Protein AF-A0A7J8LRV7-F1 (afdb_monomer_lite)

Secondary structure (DSSP, 8-state):
-HHHHIIIIIIHHHHHHHHHHHH---SEEEEEEEGGGG----TT-SS-B-TTS-----SHHHHHHHHHHHHHHHHHHHH---EEEEEE-EEE-TT--TTSHHHHHHHHHHTT--EEEETTS--EEEEEEHHHHHHHHHHHHH---TT-EEEE--S-EEEHHHHHHHHHHHTT--HHHHEEEETT--SS-GGGGSPPPPB--PPPTT----SS-------------PPP-------------EEEE-TTSTTHHHHHHHHHHTT--EEEPPS-TT-HHHHHHHHHHH--SEEEE------------

Structure (mmCIF, N/CA/C/O backbone):
data_AF-A0A7J8LRV7-F1
#
_entry.id   AF-A0A7J8LRV7-F1
#
loop_
_atom_site.group_PDB
_atom_site.id
_atom_site.type_symbol
_atom_site.label_atom_id
_atom_site.label_alt_id
_atom_site.label_comp_id
_atom_site.label_asym_id
_atom_site.label_entity_id
_atom_site.label_seq_id
_atom_site.pdbx_PDB_ins_code
_atom_site.Cartn_x
_atom_site.Cartn_y
_atom_site.Cartn_z
_atom_site.occupancy
_atom_site.B_iso_or_equiv
_atom_site.auth_seq_id
_atom_site.auth_comp_id
_atom_site.auth_asym_id
_atom_site.auth_atom_id
_atom_site.pdbx_PDB_model_num
ATOM 1 N N . ASN A 1 1 ? 8.903 15.988 -1.630 1.00 54.97 1 ASN A N 1
ATOM 2 C CA . ASN A 1 1 ? 8.026 16.661 -0.643 1.00 54.97 1 ASN A CA 1
ATOM 3 C C . ASN A 1 1 ? 7.712 15.680 0.493 1.00 54.97 1 ASN A C 1
ATOM 5 O O . ASN A 1 1 ? 6.701 14.992 0.436 1.00 54.97 1 ASN A O 1
ATOM 9 N N . ASN A 1 2 ? 8.621 15.547 1.470 1.00 64.81 2 ASN A N 1
ATOM 10 C CA . ASN A 1 2 ? 8.587 14.487 2.499 1.00 64.81 2 ASN A CA 1
ATOM 11 C C . ASN A 1 2 ? 7.569 14.760 3.621 1.00 64.81 2 ASN A C 1
ATOM 13 O O . ASN A 1 2 ? 6.959 13.830 4.139 1.00 64.81 2 ASN A O 1
ATOM 17 N N . PHE A 1 3 ? 7.316 16.033 3.938 1.00 75.88 3 PHE A N 1
ATOM 18 C CA . PHE A 1 3 ? 6.358 16.440 4.973 1.00 75.88 3 PHE A CA 1
ATOM 19 C C . PHE A 1 3 ? 4.930 15.963 4.688 1.00 75.88 3 PHE A C 1
ATOM 21 O O . PHE A 1 3 ? 4.243 15.468 5.581 1.00 75.88 3 PHE A O 1
ATOM 28 N N . GLU A 1 4 ? 4.496 16.054 3.429 1.00 77.56 4 GLU A N 1
ATOM 29 C CA . GLU A 1 4 ? 3.175 15.578 3.019 1.00 77.56 4 GLU A CA 1
ATOM 30 C C . GLU A 1 4 ? 3.038 14.054 3.155 1.00 77.56 4 GLU A C 1
ATOM 32 O O . GLU A 1 4 ? 1.956 13.576 3.497 1.00 77.56 4 GLU A O 1
ATOM 37 N N . PHE A 1 5 ? 4.105 13.276 2.939 1.00 75.00 5 PHE A N 1
ATOM 38 C CA . PHE A 1 5 ? 4.062 11.825 3.156 1.00 75.00 5 PHE A CA 1
ATOM 39 C C . PHE A 1 5 ? 3.859 11.493 4.632 1.00 75.00 5 PHE A C 1
ATOM 41 O O . PHE A 1 5 ? 2.937 10.750 4.963 1.00 75.00 5 PHE A O 1
ATOM 48 N N . THR A 1 6 ? 4.648 12.098 5.521 1.00 84.81 6 THR A N 1
ATOM 49 C CA . THR A 1 6 ? 4.529 11.910 6.974 1.00 84.81 6 THR A CA 1
ATOM 50 C C . THR A 1 6 ? 3.139 12.281 7.474 1.00 84.81 6 THR A C 1
ATOM 52 O O . THR A 1 6 ? 2.494 11.493 8.166 1.00 84.81 6 THR A O 1
ATOM 55 N N . LYS A 1 7 ? 2.629 13.451 7.075 1.00 86.81 7 LYS A N 1
ATOM 56 C CA . LYS A 1 7 ? 1.303 13.917 7.490 1.00 86.81 7 LYS A CA 1
ATOM 57 C C . LYS A 1 7 ? 0.187 12.986 7.005 1.00 86.81 7 LYS A C 1
ATOM 59 O O . LYS A 1 7 ? -0.704 12.641 7.774 1.00 86.81 7 LYS A O 1
ATOM 64 N N . ASN A 1 8 ? 0.224 12.551 5.747 1.00 84.50 8 ASN A N 1
ATOM 65 C CA . ASN A 1 8 ? -0.860 11.738 5.192 1.00 84.50 8 ASN A CA 1
ATOM 66 C C . ASN A 1 8 ? -0.795 10.277 5.658 1.00 84.50 8 ASN A C 1
ATOM 68 O O . ASN A 1 8 ? -1.812 9.726 6.071 1.00 84.50 8 ASN A O 1
ATOM 72 N N . ASN A 1 9 ? 0.386 9.656 5.615 1.00 89.62 9 ASN A N 1
ATOM 73 C CA . ASN A 1 9 ? 0.532 8.234 5.918 1.00 89.62 9 ASN A CA 1
ATOM 74 C C . ASN A 1 9 ? 0.539 7.972 7.427 1.00 89.62 9 ASN A C 1
ATOM 76 O O . ASN A 1 9 ? -0.192 7.096 7.872 1.00 89.62 9 ASN A O 1
ATOM 80 N N . ILE A 1 10 ? 1.308 8.727 8.220 1.00 93.25 10 ILE A N 1
ATOM 81 C CA . ILE A 1 10 ? 1.400 8.494 9.671 1.00 93.25 10 ILE A CA 1
ATOM 82 C C . ILE A 1 10 ? 0.221 9.158 10.377 1.00 93.25 10 ILE A C 1
ATOM 84 O O . ILE A 1 10 ? -0.626 8.470 10.945 1.00 93.25 10 ILE A O 1
ATOM 88 N N . TYR A 1 11 ? 0.130 10.492 10.313 1.00 93.06 11 TYR A N 1
ATOM 89 C CA . TYR A 1 11 ? -0.902 11.218 11.057 1.00 93.06 11 TYR A CA 1
ATOM 90 C C . TYR A 1 11 ? -2.312 10.880 10.551 1.00 93.06 11 TYR A C 1
ATOM 92 O O . TYR A 1 11 ? -3.198 10.610 11.356 1.00 93.06 11 TYR A O 1
ATOM 100 N N . GLY A 1 12 ? -2.516 10.775 9.235 1.00 93.25 12 GLY A N 1
ATOM 101 C CA . GLY A 1 12 ? -3.800 10.339 8.680 1.00 93.25 12 GLY A CA 1
ATOM 102 C C . GLY A 1 12 ? -4.221 8.932 9.127 1.00 93.25 12 GLY A C 1
ATOM 103 O O . GLY A 1 12 ? -5.382 8.729 9.485 1.00 93.25 12 GLY A O 1
ATOM 104 N N . THR A 1 13 ? -3.286 7.975 9.184 1.00 95.25 13 THR A N 1
ATOM 105 C CA . THR A 1 13 ? -3.567 6.627 9.714 1.00 95.25 13 THR A CA 1
ATOM 106 C C . THR A 1 13 ? -3.903 6.674 11.200 1.00 95.25 13 THR A C 1
ATOM 108 O O . THR A 1 13 ? -4.878 6.052 11.611 1.00 95.25 13 THR A O 1
ATOM 111 N N . TYR A 1 14 ? -3.158 7.450 11.993 1.00 96.25 14 TYR A N 1
ATOM 112 C CA . TYR A 1 14 ? -3.442 7.655 13.415 1.00 96.25 14 TYR A CA 1
ATOM 113 C C . TYR A 1 14 ? -4.869 8.170 13.651 1.00 96.25 14 TYR A C 1
ATOM 115 O O . TYR A 1 14 ? -5.619 7.578 14.427 1.00 96.25 14 TYR A O 1
ATOM 123 N N . VAL A 1 15 ? -5.279 9.234 12.952 1.00 96.19 15 VAL A N 1
ATOM 124 C CA . VAL A 1 15 ? -6.616 9.826 13.138 1.00 96.19 15 VAL A CA 1
ATOM 125 C C . VAL A 1 15 ? -7.715 8.838 12.734 1.00 96.19 15 VAL A C 1
ATOM 127 O O . VAL A 1 15 ? -8.746 8.752 13.406 1.00 96.19 15 VAL A O 1
ATOM 130 N N . LEU A 1 16 ? -7.497 8.056 11.674 1.00 96.06 16 LEU A N 1
ATOM 131 C CA . LEU A 1 16 ? -8.450 7.041 11.237 1.00 96.06 16 LEU A CA 1
ATOM 132 C C . LEU A 1 16 ? -8.556 5.870 12.231 1.00 96.06 16 LEU A C 1
ATOM 134 O O . LEU A 1 16 ? -9.671 5.444 12.537 1.00 96.06 16 LEU A O 1
ATOM 138 N N . LEU A 1 17 ? -7.433 5.383 12.768 1.00 97.12 17 LEU A N 1
ATOM 139 C CA . LEU A 1 17 ? -7.408 4.367 13.828 1.00 97.12 17 LEU A CA 1
ATOM 140 C C . LEU A 1 17 ? -8.159 4.851 15.071 1.00 97.12 17 LEU A C 1
ATOM 142 O O . LEU A 1 17 ? -8.986 4.126 15.622 1.00 97.12 17 LEU A O 1
ATOM 146 N N . GLU A 1 18 ? -7.931 6.101 15.473 1.00 96.81 18 GLU A N 1
ATOM 147 C CA . GLU A 1 18 ? -8.617 6.713 16.606 1.00 96.81 18 GLU A CA 1
ATOM 148 C C . GLU A 1 18 ? -10.131 6.812 16.377 1.00 96.81 18 GLU A C 1
ATOM 150 O O . GLU A 1 18 ? -10.911 6.517 17.281 1.00 96.81 18 GLU A O 1
ATOM 155 N N . ALA A 1 19 ? -10.568 7.170 15.166 1.00 96.06 19 ALA A N 1
ATOM 156 C CA . ALA A 1 19 ? -11.987 7.189 14.812 1.00 96.06 19 ALA A CA 1
ATOM 157 C C . ALA A 1 19 ? -12.611 5.781 14.852 1.00 96.06 19 ALA A C 1
ATOM 159 O O . ALA A 1 19 ? -13.714 5.610 15.378 1.00 96.06 19 ALA A O 1
ATOM 160 N N . CYS A 1 20 ? -11.902 4.760 14.361 1.00 96.12 20 CYS A N 1
ATOM 161 C CA . CYS A 1 20 ? -12.352 3.366 14.440 1.00 96.12 20 CYS A CA 1
ATOM 162 C C . CYS A 1 20 ? -12.467 2.895 15.898 1.00 96.12 20 CYS A C 1
ATOM 164 O O . CYS A 1 20 ? -13.473 2.294 16.268 1.00 96.12 20 CYS A O 1
ATOM 166 N N . LYS A 1 21 ? -11.477 3.228 16.737 1.00 96.00 21 LYS A N 1
ATOM 167 C CA . LYS A 1 21 ? -11.473 2.912 18.171 1.00 96.00 21 LYS A CA 1
ATOM 168 C C . LYS A 1 21 ? -12.660 3.549 18.894 1.00 96.00 21 LYS A C 1
ATOM 170 O O . LYS A 1 21 ? -13.393 2.857 19.586 1.00 96.00 21 LYS A O 1
ATOM 175 N N . VAL A 1 22 ? -12.857 4.859 18.729 1.00 95.56 22 VAL A N 1
ATOM 176 C CA . VAL A 1 22 ? -13.911 5.611 19.437 1.00 95.56 22 VAL A CA 1
ATOM 177 C C . VAL A 1 22 ? -15.310 5.159 19.032 1.00 95.56 22 VAL A C 1
ATOM 179 O O . VAL A 1 22 ? -16.206 5.119 19.867 1.00 95.56 22 VAL A O 1
ATOM 182 N N . THR A 1 23 ? -15.512 4.826 17.758 1.00 94.12 23 THR A N 1
ATOM 183 C CA . THR A 1 23 ? -16.823 4.368 17.275 1.00 94.12 23 THR A CA 1
ATOM 184 C C . THR A 1 23 ? -17.121 2.917 17.650 1.00 94.12 23 THR A C 1
ATOM 186 O O . THR A 1 23 ? -18.290 2.558 17.750 1.00 94.12 23 THR A O 1
ATOM 189 N N . GLY A 1 24 ? -16.098 2.076 17.847 1.00 93.06 24 GLY A N 1
ATOM 190 C CA . GLY A 1 24 ? -16.233 0.712 18.378 1.00 93.06 24 GLY A CA 1
ATOM 191 C C . GLY A 1 24 ? -17.005 -0.278 17.494 1.00 93.06 24 GLY A C 1
ATOM 192 O O . GLY A 1 24 ? -17.251 -1.406 17.905 1.00 93.06 24 GLY A O 1
ATOM 193 N N . GLN A 1 25 ? -17.399 0.121 16.283 1.00 92.25 25 GLN A N 1
ATOM 194 C CA . GLN A 1 25 ? -18.262 -0.663 15.386 1.00 92.25 25 GLN A CA 1
ATOM 195 C C . GLN A 1 25 ? -17.496 -1.407 14.280 1.00 92.25 25 GLN A C 1
ATOM 197 O O . GLN A 1 25 ? -18.073 -2.237 13.574 1.00 92.25 25 GLN A O 1
ATOM 202 N N . ILE A 1 26 ? -16.214 -1.086 14.085 1.00 94.75 26 ILE A N 1
ATOM 203 C CA . ILE A 1 26 ? -15.400 -1.657 13.010 1.00 94.75 26 ILE A CA 1
ATOM 204 C C . ILE A 1 26 ? -14.968 -3.067 13.404 1.00 94.75 26 ILE A C 1
ATOM 206 O O . ILE A 1 26 ? -14.228 -3.249 14.366 1.00 94.75 26 ILE A O 1
ATOM 210 N N . ARG A 1 27 ? -15.404 -4.063 12.628 1.00 92.88 27 ARG A N 1
ATOM 211 C CA . ARG A 1 27 ? -15.025 -5.468 12.825 1.00 92.88 27 ARG A CA 1
ATOM 212 C C . ARG A 1 27 ? -13.589 -5.733 12.418 1.00 92.88 27 ARG A C 1
ATOM 214 O O . ARG A 1 27 ? -12.971 -6.615 12.995 1.00 92.88 27 ARG A O 1
ATOM 221 N N . ARG A 1 28 ? -13.084 -5.011 11.413 1.00 93.31 28 ARG A N 1
ATOM 222 C CA . ARG A 1 28 ? -11.711 -5.168 10.930 1.00 93.31 28 ARG A CA 1
ATOM 223 C C . ARG A 1 28 ? -11.190 -3.925 10.220 1.00 93.31 28 ARG A C 1
ATOM 225 O O . ARG A 1 28 ? -11.848 -3.361 9.345 1.00 93.31 28 ARG A O 1
ATOM 232 N N . PHE A 1 29 ? -9.983 -3.527 10.585 1.00 95.44 29 PHE A N 1
ATOM 233 C CA . PHE A 1 29 ? -9.224 -2.459 9.958 1.00 95.44 29 PHE A CA 1
ATOM 234 C C . PHE A 1 29 ? -8.112 -3.059 9.096 1.00 95.44 29 PHE A C 1
ATOM 236 O O . PHE A 1 29 ? -7.231 -3.740 9.610 1.00 95.44 29 PHE A O 1
ATOM 243 N N . ILE A 1 30 ? -8.143 -2.815 7.791 1.00 94.44 30 ILE A N 1
ATOM 244 C CA . ILE A 1 30 ? -7.185 -3.373 6.835 1.00 94.44 30 ILE A CA 1
ATOM 245 C C . ILE A 1 30 ? -6.244 -2.260 6.395 1.00 94.44 30 ILE A C 1
ATOM 247 O O . ILE A 1 30 ? -6.669 -1.283 5.775 1.00 94.44 30 ILE A O 1
ATOM 251 N N . HIS A 1 31 ? -4.964 -2.399 6.721 1.00 94.75 31 HIS A N 1
ATOM 252 C CA . HIS A 1 31 ? -3.921 -1.462 6.333 1.00 94.75 31 HIS A CA 1
ATOM 253 C C . HIS A 1 31 ? -3.119 -2.002 5.153 1.00 94.75 31 HIS A C 1
ATOM 255 O O . HIS A 1 31 ? -2.571 -3.100 5.215 1.00 94.75 31 HIS A O 1
ATOM 261 N N . VAL A 1 32 ? -3.021 -1.215 4.082 1.00 92.12 32 VAL A N 1
ATOM 262 C CA . VAL A 1 32 ? -2.197 -1.562 2.923 1.00 92.12 32 VAL A CA 1
ATOM 263 C C . VAL A 1 32 ? -0.859 -0.849 3.010 1.00 92.12 32 VAL A C 1
ATOM 265 O O . VAL A 1 32 ? -0.761 0.384 2.928 1.00 92.12 32 VAL A O 1
ATOM 268 N N . SER A 1 33 ? 0.174 -1.665 3.145 1.00 92.50 33 SER A N 1
ATOM 269 C CA . SER A 1 33 ? 1.569 -1.274 3.201 1.00 92.50 33 SER A CA 1
ATOM 270 C C . SER A 1 33 ? 2.321 -1.783 1.964 1.00 92.50 33 SER A C 1
ATOM 272 O O . SER A 1 33 ? 1.717 -2.122 0.946 1.00 92.50 33 SER A O 1
ATOM 274 N N . THR A 1 34 ? 3.644 -1.778 2.025 1.00 89.31 34 THR A N 1
ATOM 275 C CA . THR A 1 34 ? 4.554 -2.090 0.923 1.00 89.31 34 THR A CA 1
ATOM 276 C C . THR A 1 34 ? 5.679 -2.971 1.429 1.00 89.31 34 THR A C 1
ATOM 278 O O . THR A 1 34 ? 5.972 -2.962 2.616 1.00 89.31 34 THR A O 1
ATOM 281 N N . ASP A 1 35 ? 6.332 -3.701 0.542 1.00 87.12 35 ASP A N 1
ATOM 282 C CA . ASP A 1 35 ? 7.552 -4.449 0.837 1.00 87.12 35 ASP A CA 1
ATOM 283 C C . ASP A 1 35 ? 8.780 -3.595 1.152 1.00 87.12 35 ASP A C 1
ATOM 285 O O . ASP A 1 35 ? 9.613 -4.005 1.955 1.00 87.12 35 ASP A O 1
ATOM 289 N N . GLU A 1 36 ? 8.851 -2.375 0.620 1.00 86.44 36 GLU A N 1
ATOM 290 C CA . GLU A 1 36 ? 9.932 -1.421 0.909 1.00 86.44 36 GLU A CA 1
ATOM 291 C C . GLU A 1 36 ? 10.111 -1.102 2.409 1.00 86.44 36 GLU A C 1
ATOM 293 O O . GLU A 1 36 ? 11.134 -0.541 2.804 1.00 86.44 36 GLU A O 1
ATOM 298 N N . VAL A 1 37 ? 9.133 -1.432 3.265 1.00 90.62 37 VAL A N 1
ATOM 299 C CA . VAL A 1 37 ? 9.255 -1.294 4.730 1.00 90.62 37 VAL A CA 1
ATOM 300 C C . VAL A 1 37 ? 10.348 -2.181 5.317 1.00 90.62 37 VAL A C 1
ATOM 302 O O . VAL A 1 37 ? 10.896 -1.841 6.362 1.00 90.62 37 VAL A O 1
ATOM 305 N N . TYR A 1 38 ? 10.674 -3.293 4.659 1.00 88.00 38 TYR A N 1
ATOM 306 C CA . TYR A 1 38 ? 11.754 -4.183 5.074 1.00 88.00 38 TYR A CA 1
ATOM 307 C C . TYR A 1 38 ? 13.144 -3.631 4.739 1.00 88.00 38 TYR A C 1
ATOM 309 O O . TYR A 1 38 ? 14.116 -4.098 5.316 1.00 88.00 38 TYR A O 1
ATOM 317 N N . GLY A 1 39 ? 13.248 -2.609 3.882 1.00 82.75 39 GLY A N 1
ATOM 318 C CA . GLY A 1 39 ? 14.521 -1.974 3.548 1.00 82.75 39 GLY A CA 1
ATOM 319 C C . GLY A 1 39 ? 15.169 -2.511 2.289 1.00 82.75 39 GLY A C 1
ATOM 320 O O . GLY A 1 39 ? 14.595 -2.392 1.218 1.00 82.75 39 GLY A O 1
ATOM 321 N N . GLU A 1 40 ? 16.354 -3.091 2.420 1.00 73.12 40 GLU A N 1
ATOM 322 C CA . GLU A 1 40 ? 17.076 -3.792 1.356 1.00 73.12 40 GLU A CA 1
ATOM 323 C C . GLU A 1 40 ? 17.282 -5.251 1.773 1.00 73.12 40 GLU A C 1
ATOM 325 O O . GLU A 1 40 ? 17.166 -5.602 2.945 1.00 73.12 40 GLU A O 1
ATOM 330 N N . THR A 1 41 ? 17.512 -6.140 0.812 1.00 67.06 41 THR A N 1
ATOM 331 C CA . THR A 1 41 ? 17.829 -7.547 1.084 1.00 67.06 41 THR A CA 1
ATOM 332 C C . THR A 1 41 ? 19.150 -7.865 0.413 1.00 67.06 41 THR A C 1
ATOM 334 O O . THR A 1 41 ? 19.335 -7.484 -0.743 1.00 67.06 41 THR A O 1
ATOM 337 N N . ASP A 1 42 ? 20.045 -8.547 1.127 1.00 62.78 42 ASP A N 1
ATOM 338 C CA . ASP A 1 42 ? 21.319 -8.994 0.564 1.00 62.78 42 ASP A CA 1
ATOM 339 C C . ASP A 1 42 ? 21.082 -9.836 -0.697 1.00 62.78 42 ASP A C 1
ATOM 341 O O . ASP A 1 42 ? 20.185 -10.684 -0.730 1.00 62.78 42 ASP A O 1
ATOM 345 N N . GLU A 1 43 ? 21.897 -9.621 -1.734 1.00 58.81 43 GLU A N 1
ATOM 346 C CA . GLU A 1 43 ? 21.815 -10.375 -2.998 1.00 58.81 43 GLU A CA 1
ATOM 347 C C . GLU A 1 43 ? 21.907 -11.893 -2.771 1.00 58.81 43 GLU A C 1
ATOM 349 O O . GLU A 1 43 ? 21.217 -12.677 -3.434 1.00 58.81 43 GLU A O 1
ATOM 354 N N . ASP A 1 44 ? 22.689 -12.285 -1.763 1.00 60.34 44 ASP A N 1
ATOM 355 C CA . ASP A 1 44 ? 22.943 -13.668 -1.364 1.00 60.34 44 ASP A CA 1
ATOM 356 C C . ASP A 1 44 ? 21.839 -14.271 -0.478 1.00 60.34 44 ASP A C 1
ATOM 358 O O . ASP A 1 44 ? 21.918 -15.439 -0.088 1.00 60.34 44 ASP A O 1
ATOM 362 N N . ALA A 1 45 ? 20.792 -13.512 -0.136 1.00 62.88 45 ALA A N 1
ATOM 363 C CA . ALA A 1 45 ? 19.726 -14.002 0.728 1.00 62.88 45 ALA A CA 1
ATOM 364 C C . ALA A 1 45 ? 18.946 -15.141 0.052 1.00 62.88 45 ALA A C 1
ATOM 366 O O . ALA A 1 45 ? 18.153 -14.934 -0.870 1.00 62.88 45 ALA A O 1
ATOM 367 N N . ILE A 1 46 ? 19.138 -16.361 0.554 1.00 61.34 46 ILE A N 1
ATOM 368 C CA . ILE A 1 46 ? 18.471 -17.579 0.064 1.00 61.34 46 ILE A CA 1
ATOM 369 C C . ILE A 1 46 ? 16.972 -17.573 0.414 1.00 61.34 46 ILE A C 1
ATOM 371 O O . ILE A 1 46 ? 16.157 -18.163 -0.294 1.00 61.34 46 ILE A O 1
ATOM 375 N N . VAL A 1 47 ? 16.596 -16.888 1.498 1.00 67.62 47 VAL A N 1
ATOM 376 C CA . VAL A 1 47 ? 15.224 -16.829 2.016 1.00 67.62 47 VAL A CA 1
ATOM 377 C C . VAL A 1 47 ? 14.753 -15.378 2.029 1.00 67.62 47 VAL A C 1
ATOM 379 O O . VAL A 1 47 ? 15.463 -14.495 2.504 1.00 67.62 47 VAL A O 1
ATOM 382 N N . GLY A 1 48 ? 13.554 -15.130 1.498 1.00 72.88 48 GLY A N 1
ATOM 383 C CA . GLY A 1 48 ? 12.942 -13.803 1.532 1.00 72.88 48 GLY A CA 1
ATOM 384 C C . GLY A 1 48 ? 12.451 -13.396 2.920 1.00 72.88 48 GLY A C 1
ATOM 385 O O . GLY A 1 48 ? 12.224 -14.235 3.789 1.00 72.88 48 GLY A O 1
ATOM 386 N N . ASN A 1 49 ? 12.240 -12.094 3.115 1.00 78.25 49 ASN A N 1
ATOM 387 C CA . ASN A 1 49 ? 11.695 -11.545 4.351 1.00 78.25 49 ASN A CA 1
ATOM 388 C C . ASN A 1 49 ? 10.302 -12.118 4.623 1.00 78.25 49 ASN A C 1
ATOM 390 O O . ASN A 1 49 ? 9.400 -12.005 3.791 1.00 78.25 49 ASN A O 1
ATOM 394 N N . HIS A 1 50 ? 10.122 -12.707 5.798 1.00 86.75 50 HIS A N 1
ATOM 395 C CA . HIS A 1 50 ? 8.825 -13.160 6.286 1.00 86.75 50 HIS A CA 1
ATOM 396 C C . HIS A 1 50 ? 8.162 -12.051 7.116 1.00 86.75 50 HIS A C 1
ATOM 398 O O . HIS A 1 50 ? 8.731 -10.988 7.375 1.00 86.75 50 HIS A O 1
ATOM 404 N N . GLU A 1 51 ? 6.924 -12.250 7.548 1.00 88.69 51 GLU A N 1
ATOM 405 C CA . GLU A 1 51 ? 6.099 -11.186 8.138 1.00 88.69 51 GLU A CA 1
ATOM 406 C C . GLU A 1 51 ? 6.609 -10.650 9.483 1.00 88.69 51 GLU A C 1
ATOM 408 O O . GLU A 1 51 ? 6.315 -9.506 9.843 1.00 88.69 51 GLU A O 1
ATOM 413 N N . ALA A 1 52 ? 7.466 -11.424 10.152 1.00 87.00 52 ALA A N 1
ATOM 414 C CA . ALA A 1 52 ? 8.164 -11.049 11.381 1.00 87.00 52 ALA A CA 1
ATOM 415 C C . ALA A 1 52 ? 9.595 -10.510 11.162 1.00 87.00 52 ALA A C 1
ATOM 417 O O . ALA A 1 52 ? 10.271 -10.200 12.143 1.00 87.00 52 ALA A O 1
ATOM 418 N N . SER A 1 53 ? 10.061 -10.380 9.915 1.00 88.69 53 SER A N 1
ATOM 419 C CA . SER A 1 53 ? 11.347 -9.742 9.609 1.00 88.69 53 SER A CA 1
ATOM 420 C C . SER A 1 53 ? 11.362 -8.267 10.034 1.00 88.69 53 SER A C 1
ATOM 422 O O . SER A 1 53 ? 10.325 -7.599 10.094 1.00 88.69 53 SER A O 1
ATOM 424 N N . GLN A 1 54 ? 12.556 -7.760 10.349 1.00 90.19 54 GLN A N 1
ATOM 425 C CA . GLN A 1 54 ? 12.745 -6.392 10.824 1.00 90.19 54 GLN A CA 1
ATOM 426 C C . GLN A 1 54 ? 12.388 -5.364 9.744 1.00 90.19 54 GLN A C 1
ATOM 428 O O . GLN A 1 54 ? 12.683 -5.550 8.568 1.00 90.19 54 GLN A O 1
ATOM 433 N N . LEU A 1 55 ? 11.781 -4.249 10.158 1.00 92.50 55 LEU A N 1
ATOM 434 C CA . LEU A 1 55 ? 11.528 -3.114 9.276 1.00 92.50 55 LEU A CA 1
ATOM 435 C C . LEU A 1 55 ? 12.748 -2.190 9.243 1.00 92.50 55 LEU A C 1
ATOM 437 O O . LEU A 1 55 ? 13.074 -1.578 10.262 1.00 92.50 55 LEU A O 1
ATOM 441 N N . LEU A 1 56 ? 13.398 -2.075 8.084 1.00 91.31 56 LEU A N 1
ATOM 442 C CA . LEU A 1 56 ? 14.590 -1.246 7.863 1.00 91.31 56 LEU A CA 1
ATOM 443 C C . LEU A 1 56 ? 14.402 -0.272 6.682 1.00 91.31 56 LEU A C 1
ATOM 445 O O . LEU A 1 56 ? 15.213 -0.252 5.763 1.00 91.31 56 LEU A O 1
ATOM 449 N N . PRO A 1 57 ? 13.335 0.547 6.662 1.00 89.44 57 PRO A N 1
ATOM 450 C CA . PRO A 1 57 ? 12.978 1.357 5.499 1.00 89.44 57 PRO A CA 1
ATOM 451 C C . PRO A 1 57 ? 14.105 2.306 5.059 1.00 89.44 57 PRO A C 1
ATOM 453 O O . PRO A 1 57 ? 14.618 3.078 5.868 1.00 89.44 57 PRO A O 1
ATOM 456 N N . THR A 1 58 ? 14.424 2.316 3.762 1.00 83.44 58 THR A N 1
ATOM 457 C CA . THR A 1 58 ? 15.567 3.066 3.201 1.00 83.44 58 THR A CA 1
ATOM 458 C C . THR A 1 58 ? 15.203 4.389 2.525 1.00 83.44 58 THR A C 1
ATOM 460 O O . THR A 1 58 ? 16.083 5.115 2.064 1.00 83.44 58 THR A O 1
ATOM 463 N N . ASN A 1 59 ? 13.918 4.756 2.458 1.00 81.44 59 ASN A N 1
ATOM 464 C CA . ASN A 1 59 ? 13.488 6.010 1.843 1.00 81.44 59 ASN A CA 1
ATOM 465 C C . ASN A 1 59 ? 12.318 6.666 2.604 1.00 81.44 59 ASN A C 1
ATOM 467 O O . ASN A 1 59 ? 11.569 5.982 3.302 1.00 81.44 59 ASN A O 1
ATOM 471 N N . PRO A 1 60 ? 12.087 7.987 2.447 1.00 84.38 60 PRO A N 1
ATOM 472 C CA . PRO A 1 60 ? 11.043 8.689 3.196 1.00 84.38 60 PRO A CA 1
ATOM 473 C C . PRO A 1 60 ? 9.633 8.108 3.025 1.00 84.38 60 PRO A C 1
ATOM 475 O O . PRO A 1 60 ? 8.834 8.158 3.957 1.00 84.38 60 PRO A O 1
ATOM 478 N N . TYR A 1 61 ? 9.297 7.554 1.855 1.00 84.44 61 TYR A N 1
ATOM 479 C CA . TYR A 1 61 ? 7.997 6.921 1.646 1.00 84.44 61 TYR A CA 1
ATOM 480 C C . TYR A 1 61 ? 7.885 5.628 2.461 1.00 84.44 61 TYR A C 1
ATOM 482 O O . TYR A 1 61 ? 6.939 5.502 3.249 1.00 84.44 61 TYR A O 1
ATOM 490 N N . SER A 1 62 ? 8.857 4.719 2.340 1.00 87.44 62 SER A N 1
ATOM 491 C CA . SER A 1 62 ? 8.863 3.455 3.078 1.00 87.44 62 SER A CA 1
ATOM 492 C C . SER A 1 62 ? 8.921 3.674 4.591 1.00 87.44 62 SER A C 1
ATOM 494 O O . SER A 1 62 ? 8.177 3.024 5.327 1.00 87.44 62 SER A O 1
ATOM 496 N N . THR A 1 63 ? 9.661 4.684 5.066 1.00 91.00 63 THR A N 1
ATOM 497 C CA . THR A 1 63 ? 9.683 5.076 6.486 1.00 91.00 63 THR A CA 1
ATOM 498 C C . THR A 1 63 ? 8.291 5.455 6.985 1.00 91.00 63 THR A C 1
ATOM 500 O O . THR A 1 63 ? 7.879 5.044 8.068 1.00 91.00 63 THR A O 1
ATOM 503 N N . THR A 1 64 ? 7.522 6.210 6.196 1.00 92.56 64 THR A N 1
ATOM 504 C CA . THR A 1 64 ? 6.174 6.627 6.615 1.00 92.56 64 THR A CA 1
ATOM 505 C C . THR A 1 64 ? 5.164 5.482 6.602 1.00 92.56 64 THR A C 1
ATOM 507 O O . THR A 1 64 ? 4.232 5.494 7.405 1.00 92.56 64 THR A O 1
ATOM 510 N N . LYS A 1 65 ? 5.349 4.484 5.729 1.00 93.25 65 LYS A N 1
ATOM 511 C CA . LYS A 1 65 ? 4.561 3.245 5.736 1.00 93.25 65 LYS A CA 1
ATOM 512 C C . LYS A 1 65 ? 4.892 2.384 6.951 1.00 93.25 65 LYS A C 1
ATOM 514 O O . LYS A 1 65 ? 3.974 2.021 7.678 1.00 93.25 65 LYS A O 1
ATOM 519 N N . ALA A 1 66 ? 6.175 2.176 7.245 1.00 94.75 66 ALA A N 1
ATOM 520 C CA . ALA A 1 66 ? 6.612 1.468 8.447 1.00 94.75 66 ALA A CA 1
ATOM 521 C C . ALA A 1 66 ? 6.095 2.146 9.732 1.00 94.75 66 ALA A C 1
ATOM 523 O O . ALA A 1 66 ? 5.530 1.487 10.601 1.00 94.75 66 ALA A O 1
ATOM 524 N N . GLY A 1 67 ? 6.185 3.479 9.826 1.00 95.62 67 GLY A N 1
ATOM 525 C CA . GLY A 1 67 ? 5.637 4.230 10.961 1.00 95.62 67 GLY A CA 1
ATOM 526 C C . GLY A 1 67 ? 4.117 4.083 11.116 1.00 95.62 67 GLY A C 1
ATOM 527 O O . GLY A 1 67 ? 3.613 3.986 12.235 1.00 95.62 67 GLY A O 1
ATOM 528 N N . ALA A 1 68 ? 3.372 4.016 10.007 1.00 95.88 68 ALA A N 1
ATOM 529 C CA . ALA A 1 68 ? 1.938 3.736 10.038 1.00 95.88 68 ALA A CA 1
ATOM 530 C C . ALA A 1 68 ? 1.639 2.300 10.509 1.00 95.88 68 ALA A C 1
ATOM 532 O O . ALA A 1 68 ? 0.727 2.114 11.314 1.00 95.88 68 ALA A O 1
ATOM 533 N N . GLU A 1 69 ? 2.421 1.300 10.087 1.00 96.06 69 GLU A N 1
ATOM 534 C CA . GLU A 1 69 ? 2.281 -0.081 10.571 1.00 96.06 69 GLU A CA 1
ATOM 535 C C . GLU A 1 69 ? 2.484 -0.190 12.086 1.00 96.06 69 GLU A C 1
ATOM 537 O O . GLU A 1 69 ? 1.708 -0.865 12.764 1.00 96.06 69 GLU A O 1
ATOM 542 N N . MET A 1 70 ? 3.481 0.513 12.634 1.00 96.81 70 MET A N 1
ATOM 543 C CA . MET A 1 70 ? 3.725 0.529 14.080 1.00 96.81 70 MET A CA 1
ATOM 544 C C . MET A 1 70 ? 2.510 1.060 14.850 1.00 96.81 70 MET A C 1
ATOM 546 O O . MET A 1 70 ? 2.137 0.491 15.876 1.00 96.81 70 MET A O 1
ATOM 550 N N . LEU A 1 71 ? 1.841 2.099 14.334 1.00 97.56 71 LEU A N 1
ATOM 551 C CA . LEU A 1 71 ? 0.598 2.613 14.917 1.00 97.56 71 LEU A CA 1
ATOM 552 C C . LEU A 1 71 ? -0.540 1.592 14.830 1.00 97.56 71 LEU A C 1
ATOM 554 O O . LEU A 1 71 ? -1.227 1.365 15.823 1.00 97.56 71 LEU A O 1
ATOM 558 N N . VAL A 1 72 ? -0.736 0.961 13.670 1.00 97.44 72 VAL A N 1
ATOM 559 C CA . VAL A 1 72 ? -1.771 -0.068 13.468 1.00 97.44 72 VAL A CA 1
ATOM 560 C C . VAL A 1 72 ? -1.598 -1.208 14.474 1.00 97.44 72 VAL A C 1
ATOM 562 O O . VAL A 1 72 ? -2.551 -1.585 15.160 1.00 97.44 72 VAL A O 1
ATOM 565 N N . MET A 1 73 ? -0.368 -1.700 14.632 1.00 96.06 73 MET A N 1
ATOM 566 C CA . MET A 1 73 ? -0.051 -2.765 15.580 1.00 96.06 73 MET A CA 1
ATOM 567 C C . MET A 1 73 ? -0.199 -2.327 17.036 1.00 96.06 73 MET A C 1
ATOM 569 O O . MET A 1 73 ? -0.765 -3.072 17.839 1.00 96.06 73 MET A O 1
ATOM 573 N N . ALA A 1 74 ? 0.240 -1.115 17.385 1.00 97.56 74 ALA A N 1
ATOM 574 C CA . ALA A 1 74 ? 0.044 -0.564 18.723 1.00 97.56 74 ALA A CA 1
ATOM 575 C C . ALA A 1 74 ? -1.448 -0.465 19.073 1.00 97.56 74 ALA A C 1
ATOM 577 O O . ALA A 1 74 ? -1.852 -0.856 20.163 1.00 97.56 74 ALA A O 1
ATOM 578 N N . TYR A 1 75 ? -2.295 -0.033 18.135 1.00 97.88 75 TYR A N 1
ATOM 579 C CA . TYR A 1 75 ? -3.738 0.052 18.365 1.00 97.88 75 TYR A CA 1
ATOM 580 C C . TYR A 1 75 ? -4.397 -1.318 18.551 1.00 97.88 75 TYR A C 1
ATOM 582 O O . TYR A 1 75 ? -5.285 -1.463 19.393 1.00 97.88 75 TYR A O 1
ATOM 590 N N . CYS A 1 76 ? -3.939 -2.333 17.819 1.00 96.38 76 CYS A N 1
ATOM 591 C CA . CYS A 1 76 ? -4.366 -3.710 18.043 1.00 96.38 76 CYS A CA 1
ATOM 592 C C . CYS A 1 76 ? -3.996 -4.198 19.448 1.00 96.38 76 CYS A C 1
ATOM 594 O O . CYS A 1 76 ? -4.847 -4.731 20.156 1.00 96.38 76 CYS A O 1
ATOM 596 N N . ARG A 1 77 ? -2.743 -3.991 19.871 1.00 96.12 77 ARG A N 1
ATOM 597 C CA . ARG A 1 77 ? -2.233 -4.492 21.156 1.00 96.12 77 ARG A CA 1
ATOM 598 C C . ARG A 1 77 ? -2.784 -3.733 22.359 1.00 96.12 77 ARG A C 1
ATOM 600 O O . ARG A 1 77 ? -3.114 -4.356 23.360 1.00 96.12 77 ARG A O 1
ATOM 607 N N . SER A 1 78 ? -2.888 -2.411 22.269 1.00 96.88 78 SER A N 1
ATOM 608 C CA . SER A 1 78 ? -3.301 -1.557 23.387 1.00 96.88 78 SER A CA 1
ATOM 609 C C . SER A 1 78 ? -4.814 -1.410 23.515 1.00 96.88 78 SER A C 1
ATOM 611 O O . SER A 1 78 ? -5.303 -1.216 24.623 1.00 96.88 78 SER A O 1
ATOM 613 N N . TYR A 1 79 ? -5.561 -1.482 22.407 1.00 96.06 79 TYR A N 1
ATOM 614 C CA . TYR A 1 79 ? -7.003 -1.201 22.399 1.00 96.06 79 TYR A CA 1
ATOM 615 C C . TYR A 1 79 ? -7.859 -2.342 21.843 1.00 96.06 79 TYR A C 1
ATOM 617 O O . TYR A 1 79 ? -9.071 -2.181 21.728 1.00 96.06 79 TYR A O 1
ATOM 625 N N . GLY A 1 80 ? -7.261 -3.478 21.473 1.00 94.44 80 GLY A N 1
ATOM 626 C CA . GLY A 1 80 ? -7.996 -4.632 20.951 1.00 94.44 80 GLY A CA 1
ATOM 627 C C . GLY A 1 80 ? -8.654 -4.393 19.590 1.00 94.44 80 GLY A C 1
ATOM 628 O O . GLY A 1 80 ? -9.541 -5.152 19.203 1.00 94.44 80 GLY A O 1
ATOM 629 N N . LEU A 1 81 ? -8.255 -3.346 18.856 1.00 95.44 81 LEU A N 1
ATOM 630 C CA . LEU A 1 81 ? -8.786 -3.097 17.518 1.00 95.44 81 LEU A CA 1
ATOM 631 C C . LEU A 1 81 ? -8.391 -4.263 16.605 1.00 95.44 81 LEU A C 1
ATOM 633 O O . LEU A 1 81 ? -7.211 -4.589 16.492 1.00 95.44 81 LEU A O 1
ATOM 637 N N . SER A 1 82 ? -9.367 -4.884 15.943 1.00 94.44 82 SER A N 1
ATOM 638 C CA . SER A 1 82 ? -9.071 -5.960 15.001 1.00 94.44 82 SER A CA 1
ATOM 639 C C . SER A 1 82 ? -8.426 -5.378 13.749 1.00 94.44 82 SER A C 1
ATOM 641 O O . SER A 1 82 ? -9.080 -4.660 12.988 1.00 94.44 82 SER A O 1
ATOM 643 N N . VAL A 1 83 ? -7.138 -5.651 13.546 1.00 95.12 83 VAL A N 1
ATOM 644 C CA . VAL A 1 83 ? -6.376 -5.138 12.403 1.00 95.12 83 VAL A CA 1
ATOM 645 C C . VAL A 1 83 ? -5.805 -6.269 11.563 1.00 95.12 83 VAL A C 1
ATOM 647 O O . VAL A 1 83 ? -5.512 -7.345 12.080 1.00 95.12 83 VAL A O 1
ATOM 650 N N . ILE A 1 84 ? -5.608 -5.996 10.279 1.00 94.06 84 ILE A N 1
ATOM 651 C CA . ILE A 1 84 ? -4.774 -6.792 9.383 1.00 94.06 84 ILE A CA 1
ATOM 652 C C . ILE A 1 84 ? -3.910 -5.835 8.566 1.00 94.06 84 ILE A C 1
ATOM 654 O O . ILE A 1 84 ? -4.407 -4.821 8.073 1.00 94.06 84 ILE A O 1
ATOM 658 N N . THR A 1 85 ? -2.639 -6.176 8.378 1.00 94.06 85 THR A N 1
ATOM 659 C CA . THR A 1 85 ? -1.742 -5.440 7.480 1.00 94.06 85 THR A CA 1
ATOM 660 C C . THR A 1 85 ? -1.406 -6.304 6.273 1.00 94.06 85 THR A C 1
ATOM 662 O O . THR A 1 85 ? -1.037 -7.460 6.433 1.00 94.06 85 THR A O 1
ATOM 665 N N . ALA A 1 86 ? -1.503 -5.757 5.065 1.00 91.81 86 ALA A N 1
ATOM 666 C CA . ALA A 1 86 ? -1.056 -6.415 3.840 1.00 91.81 86 ALA A CA 1
ATOM 667 C C . ALA A 1 86 ? 0.115 -5.631 3.237 1.00 91.81 86 ALA A C 1
ATOM 669 O O . ALA A 1 86 ? -0.045 -4.457 2.893 1.00 91.81 86 ALA A O 1
ATOM 670 N N . ARG A 1 87 ? 1.285 -6.262 3.113 1.00 91.06 87 ARG A N 1
ATOM 671 C CA . ARG A 1 87 ? 2.485 -5.694 2.483 1.00 91.06 87 ARG A CA 1
ATOM 672 C C . ARG A 1 87 ? 2.564 -6.186 1.041 1.00 91.06 87 ARG A C 1
ATOM 674 O O . ARG A 1 87 ? 2.767 -7.371 0.806 1.00 91.06 87 ARG A O 1
ATOM 681 N N . GLY A 1 88 ? 2.351 -5.289 0.080 1.00 86.69 88 GLY A N 1
ATOM 682 C CA . GLY A 1 88 ? 2.385 -5.623 -1.347 1.00 86.69 88 GLY A CA 1
ATOM 683 C C . GLY A 1 88 ? 3.760 -5.421 -1.989 1.00 86.69 88 GLY A C 1
ATOM 684 O O . GLY A 1 88 ? 4.424 -4.438 -1.665 1.00 86.69 88 GLY A O 1
ATOM 685 N N . ASN A 1 89 ? 4.141 -6.279 -2.946 1.00 82.06 89 ASN A N 1
ATOM 686 C CA . ASN A 1 89 ? 5.251 -6.002 -3.876 1.00 82.06 89 ASN A CA 1
ATOM 687 C C . ASN A 1 89 ? 4.898 -4.903 -4.902 1.00 82.06 89 ASN A C 1
ATOM 689 O O . ASN A 1 89 ? 3.830 -4.288 -4.862 1.00 82.06 89 ASN A O 1
ATOM 693 N N . ASN A 1 90 ? 5.777 -4.670 -5.883 1.00 80.50 90 ASN A N 1
ATOM 694 C CA . ASN A 1 90 ? 5.581 -3.677 -6.934 1.00 80.50 90 ASN A CA 1
ATOM 695 C C . ASN A 1 90 ? 4.393 -4.022 -7.851 1.00 80.50 90 ASN A C 1
ATOM 697 O O . ASN A 1 90 ? 4.503 -4.748 -8.841 1.00 80.50 90 ASN A O 1
ATOM 701 N N . VAL A 1 91 ? 3.232 -3.461 -7.522 1.00 81.81 91 VAL A N 1
ATOM 702 C CA . VAL A 1 91 ? 1.989 -3.712 -8.251 1.00 81.81 91 VAL A CA 1
ATOM 703 C C . VAL A 1 91 ? 1.969 -2.973 -9.604 1.00 81.81 91 VAL A C 1
ATOM 705 O O . VAL A 1 91 ? 2.298 -1.780 -9.645 1.00 81.81 91 VAL A O 1
ATOM 708 N N . TYR A 1 92 ? 1.543 -3.637 -10.692 1.00 84.69 92 TYR A N 1
ATOM 709 C CA . TYR A 1 92 ? 1.399 -3.087 -12.058 1.00 84.69 92 TYR A CA 1
ATOM 710 C C . TYR A 1 92 ? 0.059 -3.426 -12.738 1.00 84.69 92 TYR A C 1
ATOM 712 O O . TYR A 1 92 ? -0.599 -4.397 -12.379 1.00 84.69 92 TYR A O 1
ATOM 720 N N . GLY A 1 93 ? -0.381 -2.599 -13.694 1.00 84.06 93 GLY A N 1
ATOM 721 C CA . GLY A 1 93 ? -1.643 -2.802 -14.415 1.00 84.06 93 GLY A CA 1
ATOM 722 C C . GLY A 1 93 ? -2.241 -1.516 -15.007 1.00 84.06 93 GLY A C 1
ATOM 723 O O . GLY A 1 93 ? -1.596 -0.466 -14.978 1.00 84.06 93 GLY A O 1
ATOM 724 N N . PRO A 1 94 ? -3.468 -1.577 -15.556 1.00 78.00 94 PRO A N 1
ATOM 725 C CA . PRO A 1 94 ? -4.158 -0.412 -16.112 1.00 78.00 94 PRO A CA 1
ATOM 726 C C . PRO A 1 94 ? -4.295 0.726 -15.092 1.00 78.00 94 PRO A C 1
ATOM 728 O O . PRO A 1 94 ? -4.523 0.469 -13.914 1.00 78.00 94 PRO A O 1
ATOM 731 N N . ASN A 1 95 ? -4.192 1.981 -15.542 1.00 73.50 95 ASN A N 1
ATOM 732 C CA . ASN A 1 95 ? -4.284 3.196 -14.712 1.00 73.50 95 ASN A CA 1
ATOM 733 C C . ASN A 1 95 ? -3.188 3.359 -13.640 1.00 73.50 95 ASN A C 1
ATOM 735 O O . ASN A 1 95 ? -3.335 4.185 -12.737 1.00 73.50 95 ASN A O 1
ATOM 739 N N . GLN A 1 96 ? -2.090 2.597 -13.724 1.00 78.06 96 GLN A N 1
ATOM 740 C CA . GLN A 1 96 ? -0.936 2.771 -12.839 1.00 78.06 96 GLN A CA 1
ATOM 741 C C . GLN A 1 96 ? -0.392 4.210 -12.929 1.00 78.06 96 GLN A C 1
ATOM 743 O O . GLN A 1 96 ? -0.599 4.932 -13.902 1.00 78.06 96 GLN A O 1
ATOM 748 N N . PHE A 1 97 ? 0.331 4.654 -11.905 1.00 75.75 97 PHE A N 1
ATOM 749 C CA . PHE A 1 97 ? 0.982 5.959 -11.940 1.00 75.75 97 PHE A CA 1
ATOM 750 C C . PHE A 1 97 ? 2.027 6.036 -13.069 1.00 75.75 97 PHE A C 1
ATOM 752 O O . PHE A 1 97 ? 2.915 5.188 -13.152 1.00 75.75 97 PHE A O 1
ATOM 759 N N . LEU A 1 98 ? 1.958 7.087 -13.896 1.00 75.50 98 LEU A N 1
ATOM 760 C CA . LEU A 1 98 ? 2.727 7.238 -15.146 1.00 75.50 98 LEU A CA 1
ATOM 761 C C . LEU A 1 98 ? 4.253 7.182 -14.978 1.00 75.50 98 LEU A C 1
ATOM 763 O O . LEU A 1 98 ? 4.963 6.923 -15.944 1.00 75.50 98 LEU A O 1
ATOM 767 N N . LYS A 1 99 ? 4.773 7.439 -13.771 1.00 75.44 99 LYS A N 1
ATOM 768 C CA . LYS A 1 99 ? 6.218 7.390 -13.493 1.00 75.44 99 LYS A CA 1
ATOM 769 C C . LYS A 1 99 ? 6.726 5.986 -13.138 1.00 75.44 99 LYS A C 1
ATOM 771 O O . LYS A 1 99 ? 7.939 5.803 -13.088 1.00 75.44 99 LYS A O 1
ATOM 776 N N . LYS A 1 100 ? 5.847 5.004 -12.889 1.00 80.12 100 LYS A N 1
ATOM 777 C CA . LYS A 1 100 ? 6.265 3.618 -12.622 1.00 80.12 100 LYS A CA 1
ATOM 778 C C . LYS A 1 100 ? 6.782 2.954 -13.897 1.00 80.12 100 LYS A C 1
ATOM 780 O O . LYS A 1 100 ? 6.265 3.203 -14.980 1.00 80.12 100 LYS A O 1
ATOM 785 N N . LEU A 1 101 ? 7.790 2.095 -13.737 1.00 86.12 101 LEU A N 1
ATOM 786 C CA . LEU A 1 101 ? 8.603 1.537 -14.822 1.00 86.12 101 LEU A CA 1
ATOM 787 C C . LEU A 1 101 ? 7.784 0.993 -15.998 1.00 86.12 101 LEU A C 1
ATOM 789 O O . LEU A 1 101 ? 7.951 1.475 -17.113 1.00 86.12 101 LEU A O 1
ATOM 793 N N . ILE A 1 102 ? 6.883 0.038 -15.741 1.00 88.75 102 ILE A N 1
ATOM 794 C CA . ILE A 1 102 ? 6.135 -0.663 -16.797 1.00 88.75 102 ILE A CA 1
ATOM 795 C C . ILE A 1 102 ? 5.306 0.328 -17.618 1.00 88.75 102 ILE A C 1
ATOM 797 O O . ILE A 1 102 ? 5.467 0.400 -18.834 1.00 88.75 102 ILE A O 1
ATOM 801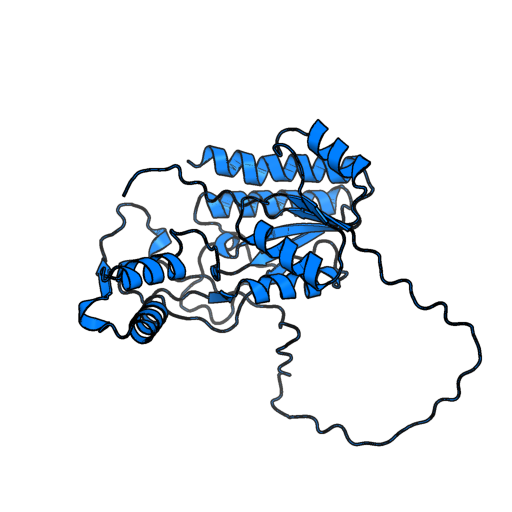 N N . LEU A 1 103 ? 4.471 1.149 -16.971 1.00 87.44 103 LEU A N 1
ATOM 802 C CA . LEU A 1 103 ? 3.641 2.110 -17.695 1.00 87.44 103 LEU A CA 1
ATOM 803 C C . LEU A 1 103 ? 4.467 3.214 -18.369 1.00 87.44 103 LEU A C 1
ATOM 805 O O . LEU A 1 103 ? 4.186 3.567 -19.512 1.00 87.44 103 LEU A O 1
ATOM 809 N N . LYS A 1 104 ? 5.507 3.736 -17.704 1.00 88.06 104 LYS A N 1
ATOM 810 C CA . LYS A 1 104 ? 6.410 4.738 -18.289 1.00 88.06 104 LYS A CA 1
ATOM 811 C C . LYS A 1 104 ? 7.034 4.214 -19.580 1.00 88.06 104 LYS A C 1
ATOM 813 O O . LYS A 1 104 ? 7.065 4.932 -20.574 1.00 88.06 104 LYS A O 1
ATOM 818 N N . PHE A 1 105 ? 7.521 2.977 -19.570 1.00 92.12 105 PHE A N 1
ATOM 819 C CA . PHE A 1 105 ? 8.211 2.388 -20.715 1.00 92.12 105 PHE A CA 1
ATOM 820 C C . PHE A 1 105 ? 7.250 2.032 -21.839 1.00 92.12 105 PHE A C 1
ATOM 822 O O . PHE A 1 105 ? 7.566 2.305 -22.990 1.00 92.12 105 PHE A O 1
ATOM 829 N N . ILE A 1 106 ? 6.048 1.545 -21.520 1.00 92.50 106 ILE A N 1
ATOM 830 C CA . ILE A 1 106 ? 4.970 1.393 -22.506 1.00 92.50 106 ILE A CA 1
ATOM 831 C C . ILE A 1 106 ? 4.699 2.733 -23.208 1.00 92.50 106 ILE A C 1
ATOM 833 O O . ILE A 1 106 ? 4.676 2.791 -24.432 1.00 92.50 106 ILE A O 1
ATOM 837 N N . LEU A 1 107 ? 4.567 3.834 -22.461 1.00 90.94 107 LEU A N 1
ATOM 838 C CA . LEU A 1 107 ? 4.304 5.157 -23.041 1.00 90.94 107 LEU A CA 1
ATOM 839 C C . LEU A 1 107 ? 5.471 5.703 -23.872 1.00 90.94 107 LEU A C 1
ATOM 841 O O . LEU A 1 107 ? 5.239 6.412 -24.849 1.00 90.94 107 LEU A O 1
ATOM 845 N N . LEU A 1 108 ? 6.713 5.414 -23.483 1.00 91.38 108 LEU A N 1
ATOM 846 C CA . LEU A 1 108 ? 7.895 5.785 -24.262 1.00 91.38 108 LEU A CA 1
ATOM 847 C C . LEU A 1 108 ? 7.974 4.971 -25.558 1.00 91.38 108 LEU A C 1
ATOM 849 O O . LEU A 1 108 ? 8.110 5.573 -26.620 1.00 91.38 108 LEU A O 1
ATOM 853 N N . ALA A 1 109 ? 7.774 3.652 -25.486 1.00 93.44 109 ALA A N 1
ATOM 854 C CA . ALA A 1 109 ? 7.745 2.764 -26.646 1.00 93.44 109 ALA A CA 1
ATOM 855 C C . ALA A 1 109 ? 6.640 3.164 -27.638 1.00 93.44 109 ALA A C 1
ATOM 857 O O . ALA A 1 109 ? 6.905 3.314 -28.827 1.00 93.44 109 ALA A O 1
ATOM 858 N N . MET A 1 110 ? 5.430 3.466 -27.149 1.00 93.00 110 MET A N 1
ATOM 859 C CA . MET A 1 110 ? 4.326 3.988 -27.970 1.00 93.00 110 MET A CA 1
ATOM 860 C C . MET A 1 110 ? 4.669 5.295 -28.697 1.00 93.00 110 MET A C 1
ATOM 862 O O . MET A 1 110 ? 4.076 5.602 -29.727 1.00 93.00 110 MET A O 1
ATOM 866 N N . ARG A 1 111 ? 5.595 6.090 -28.153 1.00 93.88 111 ARG A N 1
ATOM 867 C CA . ARG A 1 111 ? 6.054 7.360 -28.732 1.00 93.88 111 ARG A CA 1
ATOM 868 C C . ARG A 1 111 ? 7.330 7.205 -29.564 1.00 93.88 111 ARG A C 1
ATOM 870 O O . ARG A 1 111 ? 7.893 8.222 -29.957 1.00 93.88 111 ARG A O 1
ATOM 877 N N . GLY A 1 112 ? 7.815 5.978 -29.771 1.00 91.19 112 GLY A N 1
ATOM 878 C CA . GLY A 1 112 ? 9.093 5.718 -30.436 1.00 91.19 112 GLY A CA 1
ATOM 879 C C . GLY A 1 112 ? 10.291 6.337 -29.708 1.00 91.19 112 GLY A C 1
ATOM 880 O O . GLY A 1 112 ? 11.278 6.694 -30.342 1.00 91.19 112 GLY A O 1
ATOM 881 N N . LYS A 1 113 ? 10.187 6.545 -28.389 1.00 91.38 113 LYS A N 1
ATOM 882 C CA . LYS A 1 113 ? 11.281 7.052 -27.555 1.00 91.38 113 LYS A CA 1
ATOM 883 C C . LYS A 1 113 ? 12.059 5.888 -26.951 1.00 91.38 113 LYS A C 1
ATOM 885 O O . LYS A 1 113 ? 11.495 4.831 -26.676 1.00 91.38 113 LYS A O 1
ATOM 890 N N . THR A 1 114 ? 13.334 6.130 -26.673 1.00 91.44 114 THR A N 1
ATOM 891 C CA . THR A 1 114 ? 14.201 5.166 -25.992 1.00 91.44 114 THR A CA 1
ATOM 892 C C . THR A 1 114 ? 13.711 4.886 -24.569 1.00 91.44 114 THR A C 1
ATOM 894 O O . THR A 1 114 ? 13.030 5.708 -23.945 1.00 91.44 114 THR A O 1
ATOM 897 N N . LEU A 1 115 ? 14.036 3.696 -24.064 1.00 91.81 115 LEU A N 1
ATOM 898 C CA . LEU A 1 115 ? 13.650 3.187 -22.752 1.00 91.81 115 LEU A CA 1
ATOM 899 C C . LEU A 1 115 ? 14.842 3.313 -21.798 1.00 91.81 115 LEU A C 1
ATOM 901 O O . LEU A 1 115 ? 15.787 2.523 -21.880 1.00 91.81 115 LEU A O 1
ATOM 905 N N . PRO A 1 116 ? 14.847 4.318 -20.909 1.00 89.25 116 PRO A N 1
ATOM 906 C CA . PRO A 1 116 ? 16.015 4.593 -20.100 1.00 89.25 116 PRO A CA 1
ATOM 907 C C . PRO A 1 116 ? 15.980 3.751 -18.819 1.00 89.25 116 PRO A C 1
ATOM 909 O O . PRO A 1 116 ? 15.064 3.879 -18.006 1.00 89.25 116 PRO A O 1
ATOM 912 N N . ILE A 1 117 ? 16.988 2.904 -18.632 1.00 85.25 117 ILE A N 1
ATOM 913 C CA . ILE A 1 117 ? 17.181 2.060 -17.449 1.00 85.25 117 ILE A CA 1
ATOM 914 C C . ILE A 1 117 ? 18.245 2.684 -16.540 1.00 85.25 117 ILE A C 1
ATOM 916 O O . ILE A 1 117 ? 19.220 3.265 -17.018 1.00 85.25 117 ILE A O 1
ATOM 920 N N . HIS A 1 118 ? 18.052 2.558 -15.227 1.00 77.25 118 HIS A N 1
ATOM 921 C CA . HIS A 1 118 ? 19.044 2.940 -14.220 1.00 77.25 118 HIS A CA 1
ATOM 922 C C . HIS A 1 118 ? 20.082 1.836 -14.025 1.00 77.25 118 HIS A C 1
ATOM 924 O O . HIS A 1 118 ? 19.723 0.657 -13.946 1.00 77.25 118 HIS A O 1
ATOM 930 N N . GLY A 1 119 ? 21.354 2.225 -13.911 1.00 78.00 119 GLY A N 1
ATOM 931 C CA . GLY A 1 119 ? 22.441 1.257 -13.828 1.00 78.00 119 GLY A CA 1
ATOM 932 C C . GLY A 1 119 ? 22.501 0.395 -15.088 1.00 78.00 119 GLY A C 1
ATOM 933 O O . GLY A 1 119 ? 22.245 0.862 -16.201 1.00 78.00 119 GLY A O 1
ATOM 934 N N . ASP A 1 120 ? 22.797 -0.886 -14.907 1.00 79.81 120 ASP A N 1
ATOM 935 C CA . ASP A 1 120 ? 22.849 -1.878 -15.981 1.00 79.81 120 ASP A CA 1
ATOM 936 C C . ASP A 1 120 ? 21.526 -2.645 -16.191 1.00 79.81 120 ASP A C 1
ATOM 938 O O . ASP A 1 120 ? 21.397 -3.404 -17.158 1.00 79.81 120 ASP A O 1
ATOM 942 N N . GLY A 1 121 ? 20.540 -2.422 -15.312 1.00 81.88 121 GLY A N 1
ATOM 943 C CA . GLY A 1 121 ? 19.248 -3.106 -15.297 1.00 81.88 121 GLY A CA 1
ATOM 944 C C . GLY A 1 121 ? 19.243 -4.488 -14.639 1.00 81.88 121 GLY A C 1
ATOM 945 O O . GLY A 1 121 ? 18.233 -5.184 -14.759 1.00 81.88 121 GLY A O 1
ATOM 946 N N . SER A 1 122 ? 20.325 -4.884 -13.960 1.00 82.00 122 SER A N 1
ATOM 947 C CA . SER A 1 122 ? 20.441 -6.154 -13.219 1.00 82.00 122 SER A CA 1
ATOM 948 C C . SER A 1 122 ? 19.490 -6.246 -12.024 1.00 82.00 122 SER A C 1
ATOM 950 O O . SER A 1 122 ? 19.087 -7.342 -11.644 1.00 82.00 122 SER A O 1
ATOM 952 N N . ASN A 1 123 ? 19.069 -5.093 -11.503 1.00 77.06 123 ASN A N 1
ATOM 953 C CA . ASN A 1 123 ? 18.119 -4.949 -10.412 1.00 77.06 123 ASN A CA 1
ATOM 954 C C . ASN A 1 123 ? 16.887 -5.848 -10.564 1.00 77.06 123 ASN A C 1
ATOM 956 O O . ASN A 1 123 ? 16.066 -5.667 -11.466 1.00 77.06 123 ASN A O 1
ATOM 960 N N . VAL A 1 124 ? 16.752 -6.795 -9.641 1.00 78.81 124 VAL A N 1
ATOM 961 C CA . VAL A 1 124 ? 15.649 -7.756 -9.579 1.00 78.81 124 VAL A CA 1
ATOM 962 C C . VAL A 1 124 ? 14.465 -7.132 -8.857 1.00 78.81 124 VAL A C 1
ATOM 964 O O . VAL A 1 124 ? 14.664 -6.400 -7.895 1.00 78.81 124 VAL A O 1
ATOM 967 N N . ARG A 1 125 ? 13.241 -7.356 -9.337 1.00 78.25 125 ARG A N 1
ATOM 968 C CA . ARG A 1 125 ? 11.990 -6.827 -8.779 1.00 78.25 125 ARG A CA 1
ATOM 969 C C . ARG A 1 125 ? 10.879 -7.879 -8.928 1.00 78.25 125 ARG A C 1
ATOM 971 O O . ARG A 1 125 ? 10.800 -8.556 -9.954 1.00 78.25 125 ARG A O 1
ATOM 978 N N . SER A 1 126 ? 9.985 -7.967 -7.944 1.00 82.56 126 SER A N 1
ATOM 979 C CA . SER A 1 126 ? 8.751 -8.762 -8.037 1.00 82.56 126 SER A CA 1
ATOM 980 C C . SER A 1 126 ? 7.599 -7.887 -8.519 1.00 82.56 126 SER A C 1
ATOM 982 O O . SER A 1 126 ? 7.280 -6.871 -7.898 1.00 82.56 126 SER A O 1
ATOM 984 N N . TYR A 1 127 ? 6.972 -8.275 -9.630 1.00 84.00 127 TYR A N 1
ATOM 985 C CA . TYR A 1 127 ? 5.869 -7.534 -10.245 1.00 84.00 127 TYR A CA 1
ATOM 986 C C . TYR A 1 127 ? 4.552 -8.275 -10.044 1.00 84.00 127 TYR A C 1
ATOM 988 O O . TYR A 1 127 ? 4.372 -9.380 -10.553 1.00 84.00 127 TYR A O 1
ATOM 996 N N . LEU A 1 128 ? 3.614 -7.652 -9.333 1.00 84.38 128 LEU A N 1
ATOM 997 C CA . LEU A 1 128 ? 2.305 -8.241 -9.050 1.00 84.38 128 LEU A CA 1
ATOM 998 C C . LEU A 1 128 ? 1.217 -7.546 -9.868 1.00 84.38 128 LEU A C 1
ATOM 1000 O O . LEU A 1 128 ? 1.111 -6.319 -9.855 1.00 84.38 128 LEU A O 1
ATOM 1004 N N . TYR A 1 129 ? 0.404 -8.305 -10.600 1.00 86.56 129 TYR A N 1
ATOM 1005 C CA . TYR A 1 129 ? -0.654 -7.700 -11.398 1.00 86.56 129 TYR A CA 1
ATOM 1006 C C . TYR A 1 129 ? -1.784 -7.179 -10.502 1.00 86.56 129 TYR A C 1
ATOM 1008 O O . TYR A 1 129 ? -2.148 -7.775 -9.491 1.00 86.56 129 TYR A O 1
ATOM 1016 N N . CYS A 1 130 ? -2.353 -6.034 -10.865 1.00 80.94 130 CYS A N 1
ATOM 1017 C CA . CYS A 1 130 ? -3.264 -5.293 -10.002 1.00 80.94 130 CYS A CA 1
ATOM 1018 C C . CYS A 1 130 ? -4.569 -6.030 -9.679 1.00 80.94 130 CYS A C 1
ATOM 1020 O O . CYS A 1 130 ? -5.116 -5.858 -8.591 1.00 80.94 130 CYS A O 1
ATOM 1022 N N . LYS A 1 131 ? -5.056 -6.872 -10.597 1.00 81.56 131 LYS A N 1
ATOM 1023 C CA . LYS A 1 131 ? -6.232 -7.714 -10.341 1.00 81.56 131 LYS A CA 1
ATOM 1024 C C . LYS A 1 131 ? -5.917 -8.838 -9.353 1.00 81.56 131 LYS A C 1
ATOM 1026 O O . LYS A 1 131 ? -6.764 -9.152 -8.527 1.00 81.56 131 LYS A O 1
ATOM 1031 N N . ASP A 1 132 ? -4.693 -9.360 -9.367 1.00 83.62 132 ASP A N 1
ATOM 1032 C CA . ASP A 1 132 ? -4.258 -10.405 -8.433 1.00 83.62 132 ASP A CA 1
ATOM 1033 C C . ASP A 1 132 ? -4.123 -9.847 -7.006 1.00 83.62 132 ASP A C 1
ATOM 1035 O O . ASP A 1 132 ? -4.443 -10.522 -6.028 1.00 83.62 132 ASP A O 1
ATOM 1039 N N . VAL A 1 133 ? -3.720 -8.575 -6.868 1.00 81.50 133 VAL A N 1
ATOM 1040 C CA . VAL A 1 133 ? -3.764 -7.861 -5.577 1.00 81.50 133 VAL A CA 1
ATOM 1041 C C . VAL A 1 133 ? -5.182 -7.796 -5.038 1.00 81.50 133 VAL A C 1
ATOM 1043 O O . VAL A 1 133 ? -5.403 -8.054 -3.857 1.00 81.50 133 VAL A O 1
ATOM 1046 N N . ALA A 1 134 ? -6.136 -7.450 -5.903 1.00 78.56 134 ALA A N 1
ATOM 1047 C CA . ALA A 1 134 ? -7.535 -7.379 -5.529 1.00 78.56 134 ALA A CA 1
ATOM 1048 C C . ALA A 1 134 ? -7.996 -8.742 -4.985 1.00 78.56 134 ALA A C 1
ATOM 1050 O O . ALA A 1 134 ? -8.422 -8.836 -3.838 1.00 78.56 134 ALA A O 1
ATOM 1051 N N . GLU A 1 135 ? -7.792 -9.818 -5.742 1.00 79.50 135 GLU A N 1
ATOM 1052 C CA . GLU A 1 135 ? -8.127 -11.179 -5.300 1.00 79.50 135 GLU A CA 1
ATOM 1053 C C . GLU A 1 135 ? -7.412 -11.586 -4.005 1.00 79.50 135 GLU A C 1
ATOM 1055 O O . GLU A 1 135 ? -7.965 -12.310 -3.181 1.00 79.50 135 GLU A O 1
ATOM 1060 N N . THR A 1 136 ? -6.204 -11.080 -3.756 1.00 79.06 136 THR A N 1
ATOM 1061 C CA . THR A 1 136 ? -5.528 -11.353 -2.484 1.00 79.06 136 THR A CA 1
ATOM 1062 C C . THR A 1 136 ? -6.241 -10.694 -1.303 1.00 79.06 136 THR A C 1
ATOM 1064 O O . THR A 1 136 ? -6.315 -11.291 -0.230 1.00 79.06 136 THR A O 1
ATOM 1067 N N . PHE A 1 137 ? -6.834 -9.507 -1.479 1.00 79.50 137 PHE A N 1
ATOM 1068 C CA . PHE A 1 137 ? -7.663 -8.912 -0.430 1.00 79.50 137 PHE A CA 1
ATOM 1069 C C . PHE A 1 137 ? -8.891 -9.762 -0.110 1.00 79.50 137 PHE A C 1
ATOM 1071 O O . PHE A 1 137 ? -9.257 -9.829 1.057 1.00 79.50 137 PHE A O 1
ATOM 1078 N N . GLU A 1 138 ? -9.479 -10.462 -1.082 1.00 77.69 138 GLU A N 1
ATOM 1079 C CA . GLU A 1 138 ? -10.545 -11.442 -0.821 1.00 77.69 138 GLU A CA 1
ATOM 1080 C C . GLU A 1 138 ? -10.061 -12.553 0.119 1.00 77.69 138 GLU A C 1
ATOM 1082 O O . GLU A 1 138 ? -10.703 -12.845 1.128 1.00 77.69 138 GLU A O 1
ATOM 1087 N N . VAL A 1 139 ? -8.881 -13.120 -0.144 1.00 81.00 139 VAL A N 1
ATOM 1088 C CA . VAL A 1 139 ? -8.288 -14.139 0.734 1.00 81.00 139 VAL A CA 1
ATOM 1089 C C . VAL A 1 139 ? -8.058 -13.575 2.136 1.00 81.00 139 VAL A C 1
ATOM 1091 O O . VAL A 1 139 ? -8.463 -14.190 3.120 1.00 81.00 139 VAL A O 1
ATOM 1094 N N . VAL A 1 140 ? -7.456 -12.387 2.232 1.00 81.44 140 VAL A N 1
ATOM 1095 C CA . VAL A 1 140 ? -7.154 -11.717 3.505 1.00 81.44 140 VAL A CA 1
ATOM 1096 C C . VAL A 1 140 ? -8.427 -11.376 4.291 1.00 81.44 140 VAL A C 1
ATOM 1098 O O . VAL A 1 140 ? -8.437 -11.480 5.516 1.00 81.44 140 VAL A O 1
ATOM 1101 N N . LEU A 1 141 ? -9.521 -11.025 3.611 1.00 77.31 141 LEU A N 1
ATOM 1102 C CA . LEU A 1 141 ? -10.821 -10.763 4.236 1.00 77.31 141 LEU A CA 1
ATOM 1103 C C . LEU A 1 141 ? -11.381 -11.994 4.955 1.00 77.31 141 LEU A C 1
ATOM 1105 O O . LEU A 1 141 ? -12.013 -11.850 6.001 1.00 77.31 141 LEU A O 1
ATOM 1109 N N . HIS A 1 142 ? -11.127 -13.187 4.419 1.00 78.06 142 HIS A N 1
ATOM 1110 C CA . HIS A 1 142 ? -11.584 -14.455 4.988 1.00 78.06 142 HIS A CA 1
ATOM 1111 C C . HIS A 1 142 ? -10.630 -15.060 6.024 1.00 78.06 142 HIS A C 1
ATOM 1113 O O . HIS A 1 142 ? -10.992 -16.033 6.685 1.00 78.06 142 HIS A O 1
ATOM 1119 N N . LYS A 1 143 ? -9.431 -14.497 6.205 1.00 77.50 143 LYS A N 1
ATOM 1120 C CA . LYS A 1 143 ? -8.534 -14.883 7.300 1.00 77.50 143 LYS A CA 1
ATOM 1121 C C . LYS A 1 143 ? -9.019 -14.273 8.608 1.00 77.50 143 LYS A C 1
ATOM 1123 O O . LYS A 1 143 ? -9.443 -13.123 8.620 1.00 77.50 143 LYS A O 1
ATOM 1128 N N . ASP A 1 144 ? -8.935 -15.010 9.713 1.00 67.06 144 ASP A N 1
ATOM 1129 C CA . ASP A 1 144 ? -9.409 -14.528 11.021 1.00 67.06 144 ASP A CA 1
ATOM 1130 C C . ASP A 1 144 ? -8.287 -14.178 12.010 1.00 67.06 144 ASP A C 1
ATOM 1132 O O . ASP A 1 144 ? -8.527 -13.914 13.186 1.00 67.06 144 ASP A O 1
ATOM 1136 N N . GLU A 1 145 ? -7.041 -14.130 11.539 1.00 84.94 145 GLU A N 1
ATOM 1137 C CA . GLU A 1 145 ? -5.897 -13.833 12.400 1.00 84.94 145 GLU A CA 1
ATOM 1138 C C . GLU A 1 145 ? -5.750 -12.328 12.638 1.00 84.94 145 GLU A C 1
ATOM 1140 O O . GLU A 1 145 ? -5.213 -11.574 11.822 1.00 84.94 145 GLU A O 1
ATOM 1145 N N . VAL A 1 146 ? -6.255 -11.889 13.787 1.00 88.88 146 VAL A N 1
ATOM 1146 C CA . VAL A 1 146 ? -6.176 -10.501 14.241 1.00 88.88 146 VAL A CA 1
ATOM 1147 C C . VAL A 1 146 ? -4.735 -10.108 14.564 1.00 88.88 146 VAL A C 1
ATOM 1149 O O . VAL A 1 146 ? -4.031 -10.807 15.288 1.00 88.88 146 VAL A O 1
ATOM 1152 N N . GLY A 1 147 ? -4.313 -8.946 14.065 1.00 90.50 147 GLY A N 1
ATOM 1153 C CA . GLY A 1 147 ? -2.962 -8.423 14.259 1.00 90.50 147 GLY A CA 1
ATOM 1154 C C . GLY A 1 147 ? -1.917 -9.092 13.368 1.00 90.50 147 GLY A C 1
ATOM 1155 O O . GLY A 1 147 ? -0.730 -8.819 13.530 1.00 90.50 147 GLY A O 1
ATOM 1156 N N . HIS A 1 148 ? -2.336 -9.960 12.445 1.00 91.69 148 HIS A N 1
ATOM 1157 C CA . HIS A 1 148 ? -1.423 -10.601 11.513 1.00 91.69 148 HIS A CA 1
ATOM 1158 C C . HIS A 1 148 ? -1.032 -9.639 10.383 1.00 91.69 148 HIS A C 1
ATOM 1160 O O . HIS A 1 148 ? -1.814 -8.781 9.947 1.00 91.69 148 HIS A O 1
ATOM 1166 N N . VAL A 1 149 ? 0.201 -9.795 9.912 1.00 92.75 149 VAL A N 1
ATOM 1167 C CA . VAL A 1 149 ? 0.716 -9.112 8.728 1.00 92.75 149 VAL A CA 1
ATOM 1168 C C . VAL A 1 149 ? 0.855 -10.148 7.628 1.00 92.75 149 VAL A C 1
ATOM 1170 O O . VAL A 1 149 ? 1.322 -11.238 7.910 1.00 92.75 149 VAL A O 1
ATOM 1173 N N . TYR A 1 150 ? 0.457 -9.817 6.406 1.00 91.12 150 TYR A N 1
ATOM 1174 C CA . TYR A 1 150 ? 0.515 -10.711 5.257 1.00 91.12 150 TYR A CA 1
ATOM 1175 C C . TYR A 1 150 ? 1.385 -10.121 4.162 1.00 91.12 150 TYR A C 1
ATOM 1177 O O . TYR A 1 150 ? 1.112 -9.014 3.686 1.00 91.12 150 TYR A O 1
ATOM 1185 N N . ASN A 1 151 ? 2.378 -10.876 3.710 1.00 89.62 151 ASN A N 1
ATOM 1186 C CA . ASN A 1 151 ? 3.095 -10.539 2.491 1.00 89.62 151 ASN A CA 1
ATOM 1187 C C . ASN A 1 151 ? 2.260 -10.962 1.273 1.00 89.62 151 ASN A C 1
ATOM 1189 O O . ASN A 1 151 ? 1.815 -12.107 1.162 1.00 89.62 151 ASN A O 1
ATOM 1193 N N . VAL A 1 152 ? 2.059 -10.031 0.336 1.00 86.75 152 VAL A N 1
ATOM 1194 C CA . VAL A 1 152 ? 1.260 -10.194 -0.889 1.00 86.75 152 VAL A CA 1
ATOM 1195 C C . VAL A 1 152 ? 2.104 -9.863 -2.120 1.00 86.75 152 VAL A C 1
ATOM 1197 O O . VAL A 1 152 ? 2.588 -8.747 -2.292 1.00 86.75 152 VAL A O 1
ATOM 1200 N N . GLY A 1 153 ? 2.297 -10.837 -3.001 1.00 80.94 153 GLY A N 1
ATOM 1201 C CA . GLY A 1 153 ? 3.448 -10.815 -3.896 1.00 80.94 153 GLY A CA 1
ATOM 1202 C C . GLY A 1 153 ? 3.538 -12.031 -4.798 1.00 80.94 153 GLY A C 1
ATOM 1203 O O . GLY A 1 153 ? 2.660 -12.893 -4.799 1.00 80.94 153 GLY A O 1
ATOM 1204 N N . THR A 1 154 ? 4.608 -12.085 -5.584 1.00 77.94 154 THR A N 1
ATOM 1205 C CA . THR A 1 154 ? 4.881 -13.176 -6.524 1.00 77.94 154 THR A CA 1
ATOM 1206 C C . THR A 1 154 ? 6.207 -13.848 -6.186 1.00 77.94 154 THR A C 1
ATOM 1208 O O . THR A 1 154 ? 7.164 -13.174 -5.818 1.00 77.94 154 THR A O 1
ATOM 1211 N N . LYS A 1 155 ? 6.276 -15.177 -6.359 1.00 73.56 155 LYS A N 1
ATOM 1212 C CA . LYS A 1 155 ? 7.541 -15.933 -6.298 1.00 73.56 155 LYS A CA 1
ATOM 1213 C C . LYS A 1 155 ? 8.444 -15.645 -7.504 1.00 73.56 155 LYS A C 1
ATOM 1215 O O . LYS A 1 155 ? 9.627 -15.965 -7.477 1.00 73.56 155 LYS A O 1
ATOM 1220 N N . LYS A 1 156 ? 7.881 -15.097 -8.590 1.00 79.50 156 LYS A N 1
ATOM 1221 C CA . LYS A 1 156 ? 8.619 -14.815 -9.820 1.00 79.50 156 LYS A CA 1
ATOM 1222 C C . LYS A 1 156 ? 9.246 -13.430 -9.762 1.00 79.50 156 LYS A C 1
ATOM 1224 O O . LYS A 1 156 ? 8.578 -12.411 -9.939 1.00 79.50 156 LYS A O 1
ATOM 1229 N N . GLU A 1 157 ? 10.553 -13.444 -9.603 1.00 81.12 157 GLU A N 1
ATOM 1230 C CA . GLU A 1 157 ? 11.425 -12.292 -9.721 1.00 81.12 157 GLU A CA 1
ATOM 1231 C C . GLU A 1 157 ? 11.800 -12.033 -11.186 1.00 81.12 157 GLU A C 1
ATOM 1233 O O . GLU A 1 157 ? 11.977 -12.962 -11.978 1.00 81.12 157 GLU A O 1
ATOM 1238 N N . MET A 1 158 ? 11.914 -10.761 -11.566 1.00 85.00 158 MET A N 1
ATOM 1239 C CA . MET A 1 158 ? 12.398 -10.363 -12.887 1.00 85.00 158 MET A CA 1
ATOM 1240 C C . MET A 1 158 ? 13.387 -9.214 -12.774 1.00 85.00 158 MET A C 1
ATOM 1242 O O . MET A 1 158 ? 13.163 -8.268 -12.016 1.00 85.00 158 MET A O 1
ATOM 1246 N N . ARG A 1 159 ? 14.459 -9.254 -13.569 1.00 87.38 159 ARG A N 1
ATOM 1247 C CA . ARG A 1 159 ? 15.349 -8.099 -13.689 1.00 87.38 159 ARG A CA 1
ATOM 1248 C C . ARG A 1 159 ? 14.648 -6.998 -14.467 1.00 87.38 159 ARG A C 1
ATOM 1250 O O . ARG A 1 159 ? 13.903 -7.262 -15.414 1.00 87.38 159 ARG A O 1
ATOM 1257 N N . VAL A 1 160 ? 14.944 -5.754 -14.116 1.00 88.06 160 VAL A N 1
ATOM 1258 C CA . VAL A 1 160 ? 14.459 -4.571 -14.835 1.00 88.06 160 VAL A CA 1
ATOM 1259 C C . VAL A 1 160 ? 14.761 -4.670 -16.334 1.00 88.06 160 VAL A C 1
ATOM 1261 O O . VAL A 1 160 ? 13.901 -4.351 -17.160 1.00 88.06 160 VAL A O 1
ATOM 1264 N N . ILE A 1 161 ? 15.950 -5.159 -16.700 1.00 90.75 161 ILE A N 1
ATOM 1265 C CA . ILE A 1 161 ? 16.328 -5.342 -18.104 1.00 90.75 161 ILE A CA 1
ATOM 1266 C C . ILE A 1 161 ? 15.434 -6.353 -18.829 1.00 90.75 161 ILE A C 1
ATOM 1268 O O . ILE A 1 161 ? 15.058 -6.108 -19.973 1.00 90.75 161 ILE A O 1
ATOM 1272 N N . ASP A 1 162 ? 15.043 -7.445 -18.170 1.00 93.50 162 ASP A N 1
ATOM 1273 C CA . ASP A 1 162 ? 14.214 -8.489 -18.780 1.00 93.50 162 ASP A CA 1
ATOM 1274 C C . ASP A 1 162 ? 12.794 -7.963 -19.027 1.00 93.50 162 ASP A C 1
ATOM 1276 O O . ASP A 1 162 ? 12.274 -8.089 -20.132 1.00 93.50 162 ASP A O 1
ATOM 1280 N N . VAL A 1 163 ? 12.216 -7.249 -18.052 1.00 92.94 163 VAL A N 1
ATOM 1281 C CA . VAL A 1 163 ? 10.918 -6.567 -18.223 1.00 92.94 163 VAL A CA 1
ATOM 1282 C C . VAL A 1 163 ? 10.965 -5.568 -19.377 1.00 92.94 163 VAL A C 1
ATOM 1284 O O . VAL A 1 163 ? 10.023 -5.460 -20.159 1.00 92.94 163 VAL A O 1
ATOM 1287 N N . THR A 1 164 ? 12.064 -4.826 -19.502 1.00 93.19 164 THR A N 1
ATOM 1288 C CA . THR A 1 164 ? 12.216 -3.835 -20.574 1.00 93.19 164 THR A CA 1
ATOM 1289 C C . THR A 1 164 ? 12.306 -4.504 -21.941 1.00 93.19 164 THR A C 1
ATOM 1291 O O . THR A 1 164 ? 11.670 -4.045 -22.886 1.00 93.19 164 THR A O 1
ATOM 1294 N N . LYS A 1 165 ? 13.037 -5.620 -22.044 1.00 94.94 165 LYS A N 1
ATOM 1295 C CA . LYS A 1 165 ? 13.112 -6.434 -23.264 1.00 94.94 165 LYS A CA 1
ATOM 1296 C C . LYS A 1 165 ? 11.753 -7.019 -23.651 1.00 94.94 165 LYS A C 1
ATOM 1298 O O . LYS A 1 165 ? 11.414 -7.000 -24.833 1.00 94.94 165 LYS A O 1
ATOM 1303 N N . ASP A 1 166 ? 10.956 -7.467 -22.683 1.00 95.38 166 ASP A N 1
ATOM 1304 C CA . ASP A 1 166 ? 9.587 -7.930 -22.935 1.00 95.38 166 ASP A CA 1
ATOM 1305 C C . ASP A 1 166 ? 8.706 -6.805 -23.499 1.00 95.38 166 ASP A C 1
ATOM 1307 O O . ASP A 1 166 ? 7.969 -7.021 -24.462 1.00 95.38 166 ASP A O 1
ATOM 1311 N N . ILE A 1 167 ? 8.829 -5.579 -22.974 1.00 94.81 167 ILE A N 1
ATOM 1312 C CA . ILE A 1 167 ? 8.151 -4.400 -23.537 1.00 94.81 167 ILE A CA 1
ATOM 1313 C C . ILE A 1 167 ? 8.635 -4.136 -24.968 1.00 94.81 167 ILE A C 1
ATOM 1315 O O . ILE A 1 167 ? 7.805 -3.965 -25.859 1.00 94.81 167 ILE A O 1
ATOM 1319 N N . CYS A 1 168 ? 9.947 -4.158 -25.225 1.00 95.00 168 CYS A N 1
ATOM 1320 C CA . CYS A 1 168 ? 10.483 -3.977 -26.576 1.00 95.00 168 CYS A CA 1
ATOM 1321 C C . CYS A 1 168 ? 9.889 -4.985 -27.570 1.00 95.00 168 CYS A C 1
ATOM 1323 O O . CYS A 1 168 ? 9.432 -4.610 -28.650 1.00 95.00 168 CYS A O 1
ATOM 1325 N N . LYS A 1 169 ? 9.813 -6.258 -27.166 1.00 96.00 169 LYS A N 1
ATOM 1326 C CA . LYS A 1 169 ? 9.217 -7.333 -27.961 1.00 96.00 169 LYS A CA 1
ATOM 1327 C C . LYS A 1 169 ? 7.740 -7.078 -28.272 1.00 96.00 169 LYS A C 1
ATOM 1329 O O . LYS A 1 169 ? 7.326 -7.283 -29.409 1.00 96.00 169 LYS A O 1
ATOM 1334 N N . LEU A 1 170 ? 6.955 -6.606 -27.300 1.00 95.50 170 LEU A N 1
ATOM 1335 C CA . LEU A 1 170 ? 5.534 -6.280 -27.499 1.00 95.50 170 LEU A CA 1
ATOM 1336 C C . LEU A 1 170 ? 5.321 -5.163 -28.529 1.00 95.50 170 LEU A C 1
ATOM 1338 O O . LEU A 1 170 ? 4.341 -5.197 -29.268 1.00 95.50 170 LEU A O 1
ATOM 1342 N N . PHE A 1 171 ? 6.239 -4.198 -28.597 1.00 95.00 171 PHE A N 1
ATOM 1343 C CA . PHE A 1 171 ? 6.187 -3.083 -29.548 1.00 95.00 171 PHE A CA 1
ATOM 1344 C C . PHE A 1 171 ? 6.992 -3.325 -30.831 1.00 95.00 171 PHE A C 1
ATOM 1346 O O . PHE A 1 171 ? 7.056 -2.438 -31.676 1.00 95.00 171 PHE A O 1
ATOM 1353 N N . SER A 1 172 ? 7.576 -4.517 -31.002 1.00 94.94 172 SER A N 1
ATOM 1354 C CA . SER A 1 172 ? 8.449 -4.854 -32.137 1.00 94.94 172 SER A CA 1
ATOM 1355 C C . SER A 1 172 ? 9.602 -3.855 -32.341 1.00 94.94 172 SER A C 1
ATOM 1357 O O . SER A 1 172 ? 9.980 -3.563 -33.473 1.00 94.94 172 SER A O 1
ATOM 1359 N N . ILE A 1 173 ? 10.157 -3.326 -31.246 1.00 93.94 173 ILE A N 1
ATOM 1360 C CA . ILE A 1 173 ? 11.332 -2.442 -31.257 1.00 93.94 173 ILE A CA 1
ATOM 1361 C C . ILE A 1 173 ? 12.582 -3.227 -30.850 1.00 93.94 173 ILE A C 1
ATOM 1363 O O . ILE A 1 173 ? 12.523 -4.109 -29.992 1.00 93.94 173 ILE A O 1
ATOM 1367 N N . ASP A 1 174 ? 13.720 -2.912 -31.467 1.00 93.88 174 ASP A N 1
ATOM 1368 C CA . ASP A 1 174 ? 14.987 -3.581 -31.175 1.00 93.88 174 ASP A CA 1
ATOM 1369 C C . ASP A 1 174 ? 15.549 -3.123 -29.811 1.00 93.88 174 ASP A C 1
ATOM 1371 O O . ASP A 1 174 ? 15.814 -1.928 -29.629 1.00 93.88 174 ASP A O 1
ATOM 1375 N N . PRO A 1 175 ? 15.727 -4.032 -28.833 1.00 92.38 175 PRO A N 1
ATOM 1376 C CA . PRO A 1 175 ? 16.205 -3.668 -27.506 1.00 92.38 175 PRO A CA 1
ATOM 1377 C C . PRO A 1 175 ? 17.635 -3.117 -27.495 1.00 92.38 175 PRO A C 1
ATOM 1379 O O . PRO A 1 175 ? 17.917 -2.275 -26.647 1.00 92.38 175 PRO A O 1
ATOM 1382 N N . GLU A 1 176 ? 18.519 -3.538 -28.404 1.00 90.12 176 GLU A N 1
ATOM 1383 C CA . GLU A 1 176 ? 19.927 -3.101 -28.396 1.00 90.12 176 GLU A CA 1
ATOM 1384 C C . GLU A 1 176 ? 20.068 -1.619 -28.765 1.00 90.12 176 GLU A C 1
ATOM 1386 O O . GLU A 1 176 ? 20.905 -0.908 -28.212 1.00 90.12 176 GLU A O 1
ATOM 1391 N N . THR A 1 177 ? 19.204 -1.124 -29.650 1.00 91.25 177 THR A N 1
ATOM 1392 C CA . THR A 1 177 ? 19.195 0.284 -30.070 1.00 91.25 177 THR A CA 1
ATOM 1393 C C . THR A 1 177 ? 18.278 1.173 -29.228 1.00 91.25 177 THR A C 1
ATOM 1395 O O . THR A 1 177 ? 18.453 2.389 -29.223 1.00 91.25 177 THR A O 1
ATOM 1398 N N . ASN A 1 178 ? 17.299 0.603 -28.513 1.00 91.75 178 ASN A N 1
ATOM 1399 C CA . ASN A 1 178 ? 16.274 1.384 -27.809 1.00 91.75 178 ASN A CA 1
ATOM 1400 C C . ASN A 1 178 ? 16.412 1.387 -26.285 1.00 91.75 178 ASN A C 1
ATOM 1402 O O . ASN A 1 178 ? 15.810 2.245 -25.636 1.00 91.75 178 ASN A O 1
ATOM 1406 N N . ILE A 1 179 ? 17.177 0.471 -25.689 1.00 91.69 179 ILE A N 1
ATOM 1407 C CA . ILE A 1 179 ? 17.418 0.461 -24.243 1.00 91.69 179 ILE A CA 1
ATOM 1408 C C . ILE A 1 179 ? 18.664 1.284 -23.933 1.00 91.69 179 ILE A C 1
ATOM 1410 O O . ILE A 1 179 ? 19.775 0.927 -24.307 1.00 91.69 179 ILE A O 1
ATOM 1414 N N . HIS A 1 180 ? 18.489 2.374 -23.190 1.00 88.12 180 HIS A N 1
ATOM 1415 C CA . HIS A 1 180 ? 19.595 3.233 -22.773 1.00 88.12 180 HIS A CA 1
ATOM 1416 C C . HIS A 1 180 ? 19.901 2.996 -21.297 1.00 88.12 180 HIS A C 1
ATOM 1418 O O . HIS A 1 180 ? 19.121 3.378 -20.423 1.00 88.12 180 HIS A O 1
ATOM 1424 N N . LYS A 1 181 ? 21.037 2.360 -21.015 1.00 83.38 181 LYS A N 1
ATOM 1425 C CA . LYS A 1 181 ? 21.545 2.168 -19.653 1.00 83.38 181 LYS A CA 1
ATOM 1426 C C . LYS A 1 181 ? 22.224 3.447 -19.187 1.00 83.38 181 LYS A C 1
ATOM 1428 O O . LYS A 1 181 ? 23.114 3.949 -19.865 1.00 83.38 181 LYS A O 1
ATOM 1433 N N . ASN A 1 182 ? 21.809 3.964 -18.038 1.00 78.31 182 ASN A N 1
ATOM 1434 C CA . ASN A 1 182 ? 22.365 5.186 -17.480 1.00 78.31 182 ASN A CA 1
ATOM 1435 C C . ASN A 1 182 ? 22.965 4.896 -16.095 1.00 78.31 182 ASN A C 1
ATOM 1437 O O . ASN A 1 182 ? 22.245 4.973 -15.094 1.00 78.31 182 ASN A O 1
ATOM 1441 N N . PRO A 1 183 ? 24.262 4.547 -16.022 1.00 66.75 183 PRO A N 1
ATOM 1442 C CA . PRO A 1 183 ? 24.927 4.244 -14.755 1.00 66.75 183 PRO A CA 1
ATOM 1443 C C . PRO A 1 183 ? 25.036 5.463 -13.829 1.00 66.75 183 PRO A C 1
ATOM 1445 O O . PRO A 1 183 ? 24.990 5.298 -12.618 1.00 66.75 183 PRO A O 1
ATOM 1448 N N . GLU A 1 184 ? 25.087 6.678 -14.383 1.00 61.88 184 GLU A N 1
ATOM 1449 C CA . GLU A 1 184 ? 25.216 7.925 -13.607 1.00 61.88 184 GLU A CA 1
ATOM 1450 C C . GLU A 1 184 ? 23.891 8.669 -13.387 1.00 61.88 184 GLU A C 1
ATOM 1452 O O . GLU A 1 184 ? 23.845 9.733 -12.769 1.00 61.88 184 GLU A O 1
ATOM 1457 N N . TRP A 1 185 ? 22.778 8.136 -13.897 1.00 59.34 185 TRP A N 1
ATOM 1458 C CA . TRP A 1 185 ? 21.472 8.782 -13.783 1.00 59.34 185 TRP A CA 1
ATOM 1459 C C . TRP A 1 185 ? 20.862 8.489 -12.419 1.00 59.34 185 TRP A C 1
ATOM 1461 O O . TRP A 1 185 ? 19.961 7.666 -12.357 1.00 59.34 185 TRP A O 1
ATOM 1471 N N . TRP A 1 186 ? 21.437 9.110 -11.379 1.00 52.22 186 TRP A N 1
ATOM 1472 C CA . TRP A 1 186 ? 20.895 9.599 -10.097 1.00 52.22 186 TRP A CA 1
ATOM 1473 C C . TRP A 1 186 ? 22.092 10.059 -9.245 1.00 52.22 186 TRP A C 1
ATOM 1475 O O . TRP A 1 186 ? 22.685 9.263 -8.520 1.00 52.22 186 TRP A O 1
ATOM 1485 N N . GLY A 1 187 ? 22.439 11.348 -9.304 1.00 47.69 187 GLY A N 1
ATOM 1486 C CA . GLY A 1 187 ? 23.252 11.955 -8.248 1.00 47.69 187 GLY A CA 1
ATOM 1487 C C . GLY A 1 187 ? 22.627 11.693 -6.866 1.00 47.69 187 GLY A C 1
ATOM 1488 O O . GLY A 1 187 ? 21.404 11.676 -6.729 1.00 47.69 187 GLY A O 1
ATOM 1489 N N . ASP A 1 188 ? 23.476 11.439 -5.873 1.00 39.12 188 ASP A N 1
ATOM 1490 C CA . ASP A 1 188 ? 23.228 11.387 -4.421 1.00 39.12 188 ASP A CA 1
ATOM 1491 C C . ASP A 1 188 ? 22.118 10.469 -3.845 1.00 39.12 188 ASP A C 1
ATOM 1493 O O . ASP A 1 188 ? 21.940 10.447 -2.627 1.00 39.12 188 ASP A O 1
ATOM 1497 N N . VAL A 1 189 ? 21.390 9.659 -4.631 1.00 46.94 189 VAL A N 1
ATOM 1498 C CA . VAL A 1 189 ? 20.352 8.737 -4.101 1.00 46.94 189 VAL A CA 1
ATOM 1499 C C . VAL A 1 189 ? 20.761 7.268 -4.261 1.00 46.94 189 VAL A C 1
ATOM 1501 O O . VAL A 1 189 ? 20.346 6.573 -5.186 1.00 46.94 189 VAL A O 1
ATOM 1504 N N . VAL A 1 190 ? 21.563 6.791 -3.306 1.00 47.88 190 VAL A N 1
ATOM 1505 C CA . VAL A 1 190 ? 22.226 5.470 -3.297 1.00 47.88 190 VAL A CA 1
ATOM 1506 C C . VAL A 1 190 ? 21.247 4.278 -3.353 1.00 47.88 190 VAL A C 1
ATOM 1508 O O . VAL A 1 190 ? 21.533 3.279 -4.006 1.00 47.88 190 VAL A O 1
ATOM 1511 N N . GLY A 1 191 ? 20.052 4.388 -2.757 1.00 46.25 191 GLY A N 1
ATOM 1512 C CA . GLY A 1 191 ? 19.109 3.260 -2.623 1.00 46.25 191 GLY A CA 1
ATOM 1513 C C . GLY A 1 191 ? 18.407 2.800 -3.912 1.00 46.25 191 GLY A C 1
ATOM 1514 O O . GLY A 1 191 ? 17.828 1.718 -3.954 1.00 46.25 191 GLY A O 1
ATOM 1515 N N . ALA A 1 192 ? 18.432 3.589 -4.993 1.00 43.06 192 ALA A N 1
ATOM 1516 C CA . ALA A 1 192 ? 17.749 3.229 -6.245 1.00 43.06 192 ALA A CA 1
ATOM 1517 C C . ALA A 1 192 ? 18.501 2.174 -7.078 1.00 43.06 192 ALA A C 1
ATOM 1519 O O . ALA A 1 192 ? 17.911 1.566 -7.975 1.00 43.06 192 ALA A O 1
ATOM 1520 N N . LEU A 1 193 ? 19.793 1.980 -6.799 1.00 47.91 193 LEU A N 1
ATOM 1521 C CA . LEU A 1 193 ? 20.669 1.058 -7.523 1.00 47.91 193 LEU A CA 1
ATOM 1522 C C . LEU A 1 193 ? 20.715 -0.339 -6.903 1.00 47.91 193 LEU A C 1
ATOM 1524 O O . LEU A 1 193 ? 21.303 -1.226 -7.512 1.00 47.91 193 LEU A O 1
ATOM 1528 N N . LEU A 1 194 ? 20.087 -0.527 -5.742 1.00 53.16 194 LEU A N 1
ATOM 1529 C CA . LEU A 1 194 ? 20.183 -1.756 -4.971 1.00 53.16 194 LEU A CA 1
ATOM 1530 C C . LEU A 1 194 ? 19.087 -2.774 -5.354 1.00 53.16 194 LEU A C 1
ATOM 1532 O O . LEU A 1 194 ? 17.990 -2.395 -5.819 1.00 53.16 194 LEU A O 1
ATOM 1536 N N . PRO A 1 195 ? 19.374 -4.079 -5.184 1.00 47.47 195 PRO A N 1
ATOM 1537 C CA . PRO A 1 195 ? 18.431 -5.152 -5.469 1.00 47.47 195 PRO A CA 1
ATOM 1538 C C . PRO A 1 195 ? 17.150 -4.974 -4.663 1.00 47.47 195 PRO A C 1
ATOM 1540 O O . PRO A 1 195 ? 17.148 -4.435 -3.558 1.00 47.47 195 PRO A O 1
ATOM 1543 N N . HIS A 1 196 ? 16.026 -5.417 -5.222 1.00 52.25 196 HIS A N 1
ATOM 1544 C CA . HIS A 1 196 ? 14.775 -5.355 -4.482 1.00 52.25 196 HIS A CA 1
ATOM 1545 C C . HIS A 1 196 ? 14.650 -6.521 -3.542 1.00 52.25 196 HIS A C 1
ATOM 1547 O O . HIS A 1 196 ? 15.170 -7.608 -3.783 1.00 52.25 196 HIS A O 1
ATOM 1553 N N . LEU A 1 197 ? 13.838 -6.287 -2.528 1.00 52.66 197 LEU A N 1
ATOM 1554 C CA . LEU A 1 197 ? 13.607 -7.238 -1.477 1.00 52.66 197 LEU A CA 1
ATOM 1555 C C . LEU A 1 197 ? 12.879 -8.471 -1.969 1.00 52.66 197 LEU A C 1
ATOM 1557 O O . LEU A 1 197 ? 11.889 -8.393 -2.705 1.00 52.66 197 LEU A O 1
ATOM 1561 N N . ARG A 1 198 ? 13.350 -9.598 -1.445 1.00 57.91 198 ARG A N 1
ATOM 1562 C CA . ARG A 1 198 ? 12.653 -10.873 -1.485 1.00 57.91 198 ARG A CA 1
ATOM 1563 C C . ARG A 1 198 ? 11.646 -10.913 -0.342 1.00 57.91 198 ARG A C 1
ATOM 1565 O O . ARG A 1 198 ? 11.972 -10.535 0.785 1.00 57.91 198 ARG A O 1
ATOM 1572 N N . MET A 1 199 ? 10.441 -11.403 -0.613 1.00 57.53 199 MET A N 1
ATOM 1573 C CA . MET A 1 199 ? 9.418 -11.679 0.398 1.00 57.53 199 MET A CA 1
ATOM 1574 C C . MET A 1 199 ? 9.072 -13.164 0.396 1.00 57.53 199 MET A C 1
ATOM 1576 O O . MET A 1 199 ? 8.942 -13.776 -0.664 1.00 57.53 199 MET A O 1
ATOM 1580 N N . LEU A 1 200 ? 8.872 -13.727 1.583 1.00 55.75 200 LEU A N 1
ATOM 1581 C CA . LEU A 1 200 ? 8.206 -15.012 1.736 1.00 55.75 200 LEU A CA 1
ATOM 1582 C C . LEU A 1 200 ? 6.694 -14.768 1.716 1.00 55.75 200 LEU A C 1
ATOM 1584 O O . LEU A 1 200 ? 6.208 -13.878 2.412 1.00 55.75 200 LEU A O 1
ATOM 1588 N N . MET A 1 201 ? 5.981 -15.504 0.861 1.00 60.16 201 MET A N 1
ATOM 1589 C CA . MET A 1 201 ? 4.594 -15.205 0.497 1.00 60.16 201 MET A CA 1
ATOM 1590 C C . MET A 1 201 ? 3.601 -16.196 1.089 1.00 60.16 201 MET A C 1
ATOM 1592 O O . MET A 1 201 ? 3.882 -17.394 1.147 1.00 60.16 201 MET A O 1
ATOM 1596 N N . ILE A 1 202 ? 2.376 -15.733 1.347 1.00 49.62 202 ILE A N 1
ATOM 1597 C CA . ILE A 1 202 ? 1.232 -16.645 1.394 1.00 49.62 202 ILE A CA 1
ATOM 1598 C C . ILE A 1 202 ? 0.916 -17.122 -0.030 1.00 49.62 202 ILE A C 1
ATOM 1600 O O . ILE A 1 202 ? 0.791 -16.291 -0.936 1.00 49.62 202 ILE A O 1
ATOM 1604 N N . PRO A 1 203 ? 0.754 -18.437 -0.263 1.00 41.12 203 PRO A N 1
ATOM 1605 C CA . PRO A 1 203 ? 0.299 -18.933 -1.553 1.00 41.12 203 PRO A CA 1
ATOM 1606 C C . PRO A 1 203 ? -1.077 -18.343 -1.894 1.00 41.12 203 PRO A C 1
ATOM 1608 O O . PRO A 1 203 ? -2.035 -18.465 -1.129 1.00 41.12 203 PRO A O 1
ATOM 1611 N N . SER A 1 204 ? -1.178 -17.701 -3.063 1.00 35.22 204 SER A N 1
ATOM 1612 C CA . SER A 1 204 ? -2.472 -17.368 -3.668 1.00 35.22 204 SER A CA 1
ATOM 1613 C C . SER A 1 204 ? -3.309 -18.645 -3.769 1.00 35.22 204 SER A C 1
ATOM 1615 O O . SER A 1 204 ? -2.763 -19.719 -4.018 1.00 35.22 204 SER A O 1
ATOM 1617 N N . SER A 1 205 ? -4.632 -18.549 -3.627 1.00 35.88 205 SER A N 1
ATOM 1618 C CA . SER A 1 205 ? -5.549 -19.695 -3.741 1.00 35.88 205 SER A CA 1
ATOM 1619 C C . SER A 1 205 ? -5.410 -20.475 -5.060 1.00 35.88 205 SER A C 1
ATOM 1621 O O . SER A 1 205 ? -5.865 -21.612 -5.143 1.00 35.88 205 SER A O 1
ATOM 1623 N N . ARG A 1 206 ? -4.747 -19.901 -6.078 1.00 31.03 206 ARG A N 1
ATOM 1624 C CA . ARG A 1 206 ? -4.418 -20.565 -7.350 1.00 31.03 206 ARG A CA 1
ATOM 1625 C C . ARG A 1 206 ? -3.126 -21.394 -7.344 1.00 31.03 206 ARG A C 1
ATOM 1627 O O . ARG A 1 206 ? -2.896 -22.118 -8.303 1.00 31.03 206 ARG A O 1
ATOM 1634 N N . TYR A 1 207 ? -2.299 -21.306 -6.305 1.00 34.25 207 TYR A N 1
ATOM 1635 C CA . TYR A 1 207 ? -1.009 -21.996 -6.213 1.00 34.25 207 TYR A CA 1
ATOM 1636 C C . TYR A 1 207 ? -0.834 -22.651 -4.838 1.00 34.25 207 TYR A C 1
ATOM 1638 O O . TYR A 1 207 ? 0.051 -22.291 -4.063 1.00 34.25 207 TYR A O 1
ATOM 1646 N N . PHE A 1 208 ? -1.675 -23.644 -4.543 1.00 30.41 208 PHE A N 1
ATOM 1647 C CA . PHE A 1 208 ? -1.285 -24.721 -3.634 1.00 30.41 208 PHE A CA 1
ATOM 1648 C C . PHE A 1 208 ? -0.346 -25.660 -4.401 1.00 30.41 208 PHE A C 1
ATOM 1650 O O . PHE A 1 208 ? -0.794 -26.613 -5.032 1.00 30.41 208 PHE A O 1
ATOM 1657 N N . GLU A 1 209 ? 0.955 -25.383 -4.380 1.00 25.98 209 GLU A N 1
ATOM 1658 C CA . GLU A 1 209 ? 1.943 -26.438 -4.610 1.00 25.98 209 GLU A CA 1
ATOM 1659 C C . GLU A 1 209 ? 2.235 -27.079 -3.253 1.00 25.98 209 GLU A C 1
ATOM 1661 O O . GLU A 1 209 ? 2.730 -26.417 -2.340 1.00 25.98 209 GLU A O 1
ATOM 1666 N N . SER A 1 210 ? 1.863 -2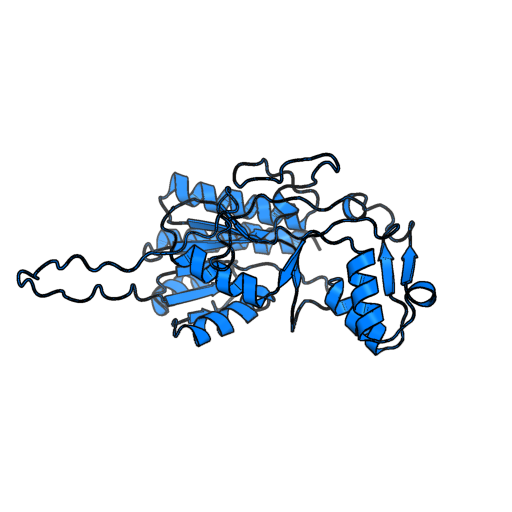8.350 -3.101 1.00 25.58 210 SER A N 1
ATOM 1667 C CA . SER A 1 210 ? 2.353 -29.192 -2.014 1.00 25.58 210 SER A CA 1
ATOM 1668 C C . SER A 1 210 ? 3.856 -29.399 -2.189 1.00 25.58 210 SER A C 1
ATOM 1670 O O . SER A 1 210 ? 4.306 -29.665 -3.302 1.00 25.58 210 SER A O 1
ATOM 1672 N N . GLU A 1 211 ? 4.620 -29.324 -1.097 1.00 32.16 211 GLU A N 1
ATOM 1673 C CA . GLU A 1 211 ? 6.083 -29.515 -1.086 1.00 32.16 211 GLU A CA 1
ATOM 1674 C C . GLU A 1 211 ? 6.557 -30.895 -1.572 1.00 32.16 211 GLU A C 1
ATOM 1676 O O . GLU A 1 211 ? 7.743 -31.081 -1.813 1.00 32.16 211 GLU A O 1
ATOM 1681 N N . ASP A 1 212 ? 5.646 -31.830 -1.832 1.00 29.19 212 ASP A N 1
ATOM 1682 C CA . ASP A 1 212 ? 5.938 -33.055 -2.561 1.00 29.19 212 ASP A CA 1
ATOM 1683 C C . ASP A 1 212 ? 5.183 -33.040 -3.891 1.00 29.19 212 ASP A C 1
ATOM 1685 O O . ASP A 1 212 ? 3.950 -33.058 -3.918 1.00 29.19 212 ASP A O 1
ATOM 1689 N N . GLY A 1 213 ? 5.921 -33.020 -5.004 1.00 30.33 213 GLY A N 1
ATOM 1690 C CA . GLY A 1 213 ? 5.425 -33.022 -6.387 1.00 30.33 213 GLY A CA 1
ATOM 1691 C C . GLY A 1 213 ? 4.684 -34.300 -6.808 1.00 30.33 213 GLY A C 1
ATOM 1692 O O . GLY A 1 213 ? 5.005 -34.901 -7.832 1.00 30.33 213 GLY A O 1
ATOM 1693 N N . LYS A 1 214 ? 3.682 -34.735 -6.040 1.00 26.36 214 LYS A N 1
ATOM 1694 C CA . LYS A 1 214 ? 2.767 -35.824 -6.383 1.00 26.36 214 LYS A CA 1
ATOM 1695 C C . LYS A 1 214 ? 1.349 -35.289 -6.530 1.00 26.36 214 LYS A C 1
ATOM 1697 O O . LYS A 1 214 ? 0.688 -34.933 -5.561 1.00 26.36 214 LYS A O 1
ATOM 1702 N N . VAL A 1 215 ? 0.867 -35.317 -7.769 1.00 28.97 215 VAL A N 1
ATOM 1703 C CA . VAL A 1 215 ? -0.551 -35.175 -8.108 1.00 28.97 215 VAL A CA 1
ATOM 1704 C C . VAL A 1 215 ? -1.313 -36.319 -7.434 1.00 28.97 215 VAL A C 1
ATOM 1706 O O . VAL A 1 215 ? -1.223 -37.474 -7.855 1.00 28.97 215 VAL A O 1
ATOM 1709 N N . LEU A 1 216 ? -2.036 -36.021 -6.354 1.00 26.97 216 LEU A N 1
ATOM 1710 C CA . LEU A 1 216 ? -2.933 -36.980 -5.715 1.00 26.97 216 LEU A CA 1
ATOM 1711 C C . LEU A 1 216 ? -4.178 -37.158 -6.592 1.00 26.97 216 LEU A C 1
ATOM 1713 O O . LEU A 1 216 ? -5.083 -36.326 -6.598 1.00 26.97 216 LEU A O 1
ATOM 1717 N N . ASN A 1 217 ? -4.217 -38.269 -7.328 1.00 25.36 217 ASN A N 1
ATOM 1718 C CA . ASN A 1 217 ? -5.434 -38.784 -7.945 1.00 25.36 217 ASN A CA 1
ATOM 1719 C C . ASN A 1 217 ? -6.444 -39.121 -6.840 1.00 25.36 217 ASN A C 1
ATOM 1721 O O . ASN A 1 217 ? -6.256 -40.074 -6.083 1.00 25.36 217 ASN A O 1
ATOM 1725 N N . VAL A 1 218 ? -7.522 -38.344 -6.753 1.00 31.86 218 VAL A N 1
ATOM 1726 C CA . VAL A 1 218 ? -8.637 -38.623 -5.846 1.00 31.86 218 VAL A CA 1
ATOM 1727 C C . VAL A 1 218 ? -9.426 -39.810 -6.403 1.00 31.86 218 VAL A C 1
ATOM 1729 O O . VAL A 1 218 ? -10.138 -39.696 -7.398 1.00 31.86 218 VAL A O 1
ATOM 1732 N N . SER A 1 219 ? -9.277 -40.973 -5.770 1.00 27.78 219 SER A N 1
ATOM 1733 C CA . SER A 1 219 ? -10.070 -42.167 -6.055 1.00 27.78 219 SER A CA 1
ATOM 1734 C C . SER A 1 219 ? -11.513 -41.996 -5.569 1.00 27.78 219 SER A C 1
ATOM 1736 O O . SER A 1 219 ? -11.756 -41.744 -4.388 1.00 27.78 219 SER A O 1
ATOM 1738 N N . ASN A 1 220 ? -12.464 -42.194 -6.483 1.00 38.25 220 ASN A N 1
ATOM 1739 C CA . ASN A 1 220 ? -13.899 -42.304 -6.228 1.00 38.25 220 ASN A CA 1
ATOM 1740 C C . ASN A 1 220 ? -14.230 -43.469 -5.280 1.00 38.25 220 ASN A C 1
ATOM 1742 O O . ASN A 1 220 ? -14.153 -44.622 -5.693 1.00 38.25 220 ASN A O 1
ATOM 1746 N N . THR A 1 221 ? -14.730 -43.177 -4.077 1.00 27.03 221 THR A N 1
ATOM 1747 C CA . THR A 1 221 ? -15.674 -44.063 -3.365 1.00 27.03 221 THR A CA 1
ATOM 1748 C C . THR A 1 221 ? -16.583 -43.242 -2.444 1.00 27.03 221 THR A C 1
ATOM 1750 O O . THR A 1 221 ? -16.062 -42.477 -1.630 1.00 27.03 221 THR A O 1
ATOM 1753 N N . PRO A 1 222 ? -17.921 -43.392 -2.510 1.00 30.75 222 PRO A N 1
ATOM 1754 C CA . PRO A 1 222 ? -18.835 -42.670 -1.636 1.00 30.75 222 PRO A CA 1
ATOM 1755 C C . PRO A 1 222 ? -19.024 -43.437 -0.320 1.00 30.75 222 PRO A C 1
ATOM 1757 O O . PRO A 1 222 ? -19.393 -44.611 -0.325 1.00 30.75 222 PRO A O 1
ATOM 1760 N N . ARG A 1 223 ? -18.826 -42.776 0.827 1.00 28.45 223 ARG A N 1
ATOM 1761 C CA . ARG A 1 223 ? -19.388 -43.237 2.106 1.00 28.45 223 ARG A CA 1
ATOM 1762 C C . ARG A 1 223 ? -20.566 -42.349 2.478 1.00 28.45 223 ARG A C 1
ATOM 1764 O O . ARG A 1 223 ? -20.432 -41.149 2.685 1.00 28.45 223 ARG A O 1
ATOM 1771 N N . MET A 1 224 ? -21.723 -42.989 2.511 1.00 25.98 224 MET A N 1
ATOM 1772 C CA . MET A 1 224 ? -23.034 -42.433 2.801 1.00 25.98 224 MET A CA 1
ATOM 1773 C C . MET A 1 224 ? -23.154 -42.162 4.309 1.00 25.98 224 MET A C 1
ATOM 1775 O O . MET A 1 224 ? -22.995 -43.080 5.111 1.00 25.98 224 MET A O 1
ATOM 1779 N N . ILE A 1 225 ? -23.438 -40.917 4.697 1.00 29.36 225 ILE A N 1
ATOM 1780 C CA . ILE A 1 225 ? -23.852 -40.556 6.060 1.00 29.36 225 ILE A CA 1
ATOM 1781 C C . ILE A 1 225 ? -25.294 -40.053 5.960 1.00 29.36 225 ILE A C 1
ATOM 1783 O O . ILE A 1 225 ? -25.581 -39.094 5.247 1.00 29.36 225 ILE A O 1
ATOM 1787 N N . VAL A 1 226 ? -26.206 -40.754 6.633 1.00 28.12 226 VAL A N 1
ATOM 1788 C CA . VAL A 1 226 ? -27.639 -40.434 6.704 1.00 28.12 226 VAL A CA 1
ATOM 1789 C C . VAL A 1 226 ? -27.837 -39.145 7.522 1.00 28.12 226 VAL A C 1
ATOM 1791 O O . VAL A 1 226 ? 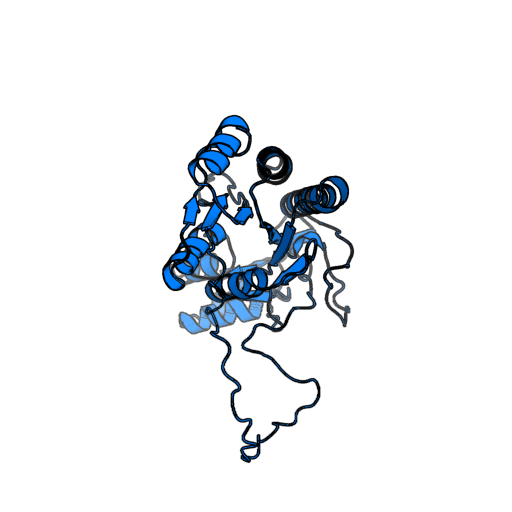-27.236 -39.031 8.592 1.00 28.12 226 VAL A O 1
ATOM 1794 N N . PRO A 1 227 ? -28.672 -38.182 7.085 1.00 29.08 227 PRO A N 1
ATOM 1795 C CA . PRO A 1 227 ? -28.888 -36.948 7.828 1.00 29.08 227 PRO A CA 1
ATOM 1796 C C . PRO A 1 227 ? -29.945 -37.148 8.923 1.00 29.08 227 PRO A C 1
ATOM 1798 O O . PRO A 1 227 ? -31.094 -37.483 8.639 1.00 29.08 227 PRO A O 1
ATOM 1801 N N . THR A 1 228 ? -29.589 -36.890 10.182 1.00 28.80 228 THR A N 1
ATOM 1802 C CA . THR A 1 228 ? -30.579 -36.608 11.229 1.00 28.80 228 THR A CA 1
ATOM 1803 C C . THR A 1 228 ? -30.997 -35.144 11.136 1.00 28.80 228 THR A C 1
ATOM 1805 O O . THR A 1 228 ? -30.178 -34.226 11.147 1.00 28.80 228 THR A O 1
ATOM 1808 N N . SER A 1 229 ? -32.304 -34.934 11.002 1.00 37.16 229 SER A N 1
ATOM 1809 C CA . SER A 1 229 ? -32.948 -33.637 10.835 1.00 37.16 229 SER A CA 1
ATOM 1810 C C . SER A 1 229 ? -32.641 -32.688 11.998 1.00 37.16 229 SER A C 1
ATOM 1812 O O . SER A 1 229 ? -33.210 -32.804 13.084 1.00 37.16 229 SER A O 1
ATOM 1814 N N . LYS A 1 230 ? -31.799 -31.689 11.746 1.00 33.94 230 LYS A N 1
ATOM 1815 C CA . LYS A 1 230 ? -31.858 -30.394 12.423 1.00 33.94 230 LYS A CA 1
ATOM 1816 C C . LYS A 1 230 ? -31.826 -29.331 11.341 1.00 33.94 230 LYS A C 1
ATOM 1818 O O . LYS A 1 230 ? -30.981 -29.373 10.453 1.00 33.94 230 LYS A O 1
ATOM 1823 N N . SER A 1 231 ? -32.798 -28.431 11.390 1.00 33.12 231 SER A N 1
ATOM 1824 C CA . SER A 1 231 ? -32.924 -27.277 10.509 1.00 33.12 231 SER A CA 1
ATOM 1825 C C . SER A 1 231 ? -31.611 -26.491 10.477 1.00 33.12 231 SER A C 1
ATOM 1827 O O . SER A 1 231 ? -31.315 -25.726 11.397 1.00 33.12 231 SER A O 1
ATOM 1829 N N . PHE A 1 232 ? -30.815 -26.687 9.427 1.00 31.33 232 PHE A N 1
ATOM 1830 C CA . PHE A 1 232 ? -29.693 -25.815 9.128 1.00 31.33 232 PHE A CA 1
ATOM 1831 C C . PHE A 1 232 ? -30.274 -24.496 8.630 1.00 31.33 232 PHE A C 1
ATOM 1833 O O . PHE A 1 232 ? -30.623 -24.347 7.461 1.00 31.33 232 PHE A O 1
ATOM 1840 N N . ILE A 1 233 ? -30.385 -23.529 9.538 1.00 37.94 233 ILE A N 1
ATOM 1841 C CA . ILE A 1 233 ? -30.298 -22.128 9.146 1.00 37.94 233 ILE A CA 1
ATOM 1842 C C . ILE A 1 233 ? -28.946 -22.022 8.440 1.00 37.94 233 ILE A C 1
ATOM 1844 O O . ILE A 1 233 ? -27.907 -22.255 9.060 1.00 37.94 233 ILE A O 1
ATOM 1848 N N . SER A 1 234 ? -28.957 -21.7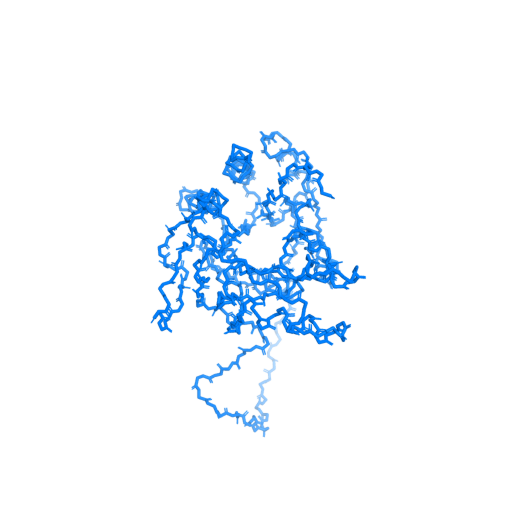68 7.130 1.00 33.84 234 SER A N 1
ATOM 1849 C CA . SER A 1 234 ? -27.739 -21.458 6.381 1.00 33.84 234 SER A CA 1
ATOM 1850 C C . SER A 1 234 ? -26.954 -20.407 7.172 1.00 33.84 234 SER A C 1
ATOM 1852 O O . SER A 1 234 ? -27.580 -19.417 7.570 1.00 33.84 234 SER A O 1
ATOM 1854 N N . PRO A 1 235 ? -25.640 -20.560 7.417 1.00 42.38 235 PRO A N 1
ATOM 1855 C CA . PRO A 1 235 ? -24.881 -19.494 8.048 1.00 42.38 235 PRO A CA 1
ATOM 1856 C C . PRO A 1 235 ? -25.054 -18.262 7.163 1.00 42.38 235 PRO A C 1
ATOM 1858 O O . PRO A 1 235 ? -24.662 -18.285 5.995 1.00 42.38 235 PRO A O 1
ATOM 1861 N N . LEU A 1 236 ? -25.721 -17.227 7.681 1.00 44.34 236 LEU A N 1
ATOM 1862 C CA . LEU A 1 236 ? -25.790 -15.924 7.032 1.00 44.34 236 LEU A CA 1
ATOM 1863 C C . LEU A 1 236 ? -24.351 -15.561 6.669 1.00 44.34 236 LEU A C 1
ATOM 1865 O O . LEU A 1 236 ? -23.526 -15.386 7.569 1.00 44.34 236 LEU A O 1
ATOM 1869 N N . LYS A 1 237 ? -24.031 -15.509 5.367 1.00 52.94 237 LYS A N 1
ATOM 1870 C CA . LYS A 1 237 ? -22.740 -14.992 4.902 1.00 52.94 237 LYS A CA 1
ATOM 1871 C C . LYS A 1 237 ? -22.486 -13.687 5.666 1.00 52.94 237 LYS A C 1
ATOM 1873 O O . LYS A 1 237 ? -23.398 -12.855 5.716 1.00 52.94 237 LYS A O 1
ATOM 1878 N N . PRO A 1 238 ? -21.316 -13.497 6.300 1.00 60.09 238 PRO A N 1
ATOM 1879 C CA . PRO A 1 238 ? -21.047 -12.255 7.001 1.00 60.09 238 PRO A CA 1
ATOM 1880 C C . PRO A 1 238 ? -21.221 -11.093 6.019 1.00 60.09 238 PRO A C 1
ATOM 1882 O O . PRO A 1 238 ? -20.529 -11.020 5.009 1.00 60.09 238 PRO A O 1
ATOM 1885 N N . SER A 1 239 ? -22.190 -10.214 6.295 1.00 81.62 239 SER A N 1
ATOM 1886 C CA . SER A 1 239 ? -22.454 -9.045 5.456 1.00 81.62 239 SER A CA 1
ATOM 1887 C C . SER A 1 239 ? -21.261 -8.100 5.558 1.00 81.62 239 SER A C 1
ATOM 1889 O O . SER A 1 239 ? -21.054 -7.418 6.569 1.00 81.62 239 SER A O 1
ATOM 1891 N N . PHE A 1 240 ? -20.444 -8.080 4.514 1.00 89.00 240 PHE A N 1
ATOM 1892 C CA . PHE A 1 240 ? -19.366 -7.120 4.368 1.00 89.00 240 PHE A CA 1
ATOM 1893 C C . PHE A 1 240 ? -19.948 -5.754 3.992 1.00 89.00 240 PHE A C 1
ATOM 1895 O O . PHE A 1 240 ? -20.881 -5.667 3.204 1.00 89.00 240 PHE A O 1
ATOM 1902 N N . LYS A 1 241 ? -19.426 -4.684 4.595 1.00 93.25 241 LYS A N 1
ATOM 1903 C CA . LYS A 1 241 ? -19.649 -3.311 4.144 1.00 93.25 241 LYS A CA 1
ATOM 1904 C C . LYS A 1 241 ? -18.363 -2.530 4.341 1.00 93.25 241 LYS A C 1
ATOM 1906 O O . LYS A 1 241 ? -17.886 -2.429 5.476 1.00 93.25 241 LYS A O 1
ATOM 1911 N N . PHE A 1 242 ? -17.787 -2.022 3.260 1.00 93.94 242 PHE A N 1
ATOM 1912 C CA . PHE A 1 242 ? -16.452 -1.432 3.274 1.00 93.94 242 PHE A CA 1
ATOM 1913 C C . PHE A 1 242 ? -16.502 0.090 3.278 1.00 93.94 242 PHE A C 1
ATOM 1915 O O . PHE A 1 242 ? -17.280 0.711 2.560 1.00 93.94 242 PHE A O 1
ATOM 1922 N N . LEU A 1 243 ? -15.629 0.692 4.078 1.00 94.75 243 LEU A N 1
ATOM 1923 C CA . LEU A 1 243 ? -15.301 2.107 3.999 1.00 94.75 243 LEU A CA 1
ATOM 1924 C C . LEU A 1 243 ? -13.842 2.248 3.570 1.00 94.75 243 LEU A C 1
ATOM 1926 O O . LEU A 1 243 ? -12.938 1.843 4.300 1.00 94.75 243 LEU A O 1
ATOM 1930 N N . ILE A 1 244 ? -13.613 2.803 2.383 1.00 93.44 244 ILE A N 1
ATOM 1931 C CA . ILE A 1 244 ? -12.292 2.838 1.745 1.00 93.44 244 ILE A CA 1
ATOM 1932 C C . ILE A 1 244 ? -11.728 4.261 1.786 1.00 93.44 244 ILE A C 1
ATOM 1934 O O . ILE A 1 244 ? -12.348 5.206 1.295 1.00 93.44 244 ILE A O 1
ATOM 1938 N N . TYR A 1 245 ? -10.515 4.417 2.316 1.00 92.56 245 TYR A N 1
ATOM 1939 C CA . TYR A 1 245 ? -9.749 5.664 2.275 1.00 92.56 245 TYR A CA 1
ATOM 1940 C C . TYR A 1 245 ? -8.523 5.520 1.379 1.00 92.56 245 TYR A C 1
ATOM 1942 O O . TYR A 1 245 ? -7.786 4.546 1.484 1.00 92.56 245 TYR A O 1
ATOM 1950 N N . GLY A 1 246 ? -8.275 6.526 0.536 1.00 86.19 246 GLY A N 1
ATOM 1951 C CA . GLY A 1 246 ? -7.204 6.494 -0.468 1.00 86.19 246 GLY A CA 1
ATOM 1952 C C . GLY A 1 246 ? -7.696 6.300 -1.906 1.00 86.19 246 GLY A C 1
ATOM 1953 O O . GLY A 1 246 ? -6.941 5.808 -2.734 1.00 86.19 246 GLY A O 1
ATOM 1954 N N . ARG A 1 247 ? -8.936 6.718 -2.217 1.00 82.06 247 ARG A N 1
ATOM 1955 C CA . ARG A 1 247 ? -9.555 6.641 -3.558 1.00 82.06 247 ARG A CA 1
ATOM 1956 C C . ARG A 1 247 ? -8.671 7.169 -4.691 1.00 82.06 247 ARG A C 1
ATOM 1958 O O . ARG A 1 247 ? -8.675 6.620 -5.781 1.00 82.06 247 ARG A O 1
ATOM 1965 N N . THR A 1 248 ? -7.958 8.268 -4.451 1.00 75.06 248 THR A N 1
ATOM 1966 C CA . THR A 1 248 ? -7.081 8.899 -5.452 1.00 75.06 248 THR A CA 1
ATOM 1967 C C . THR A 1 248 ? -5.793 8.115 -5.693 1.00 75.06 248 THR A C 1
ATOM 1969 O O . THR A 1 248 ? -5.089 8.372 -6.666 1.00 75.06 248 THR A O 1
ATOM 1972 N N . GLY A 1 249 ? -5.464 7.179 -4.802 1.00 73.31 249 GLY A N 1
ATOM 1973 C CA . GLY A 1 249 ? -4.403 6.211 -5.004 1.00 73.31 249 GLY A CA 1
ATOM 1974 C C . GLY A 1 249 ? -4.874 5.089 -5.919 1.00 73.31 249 GLY A C 1
ATOM 1975 O O . GLY A 1 249 ? -6.034 4.687 -5.905 1.00 73.31 249 GLY A O 1
ATOM 1976 N N . TRP A 1 250 ? -3.943 4.546 -6.692 1.00 72.94 250 TRP A N 1
ATOM 1977 C CA . TRP A 1 250 ? -4.261 3.553 -7.709 1.00 72.94 250 TRP A CA 1
ATOM 1978 C C . TRP A 1 250 ? -4.881 2.263 -7.141 1.00 72.94 250 TRP A C 1
ATOM 1980 O O . TRP A 1 250 ? -5.891 1.807 -7.662 1.00 72.94 250 TRP A O 1
ATOM 1990 N N . ILE A 1 251 ? -4.362 1.734 -6.023 1.00 77.75 251 ILE A N 1
ATOM 1991 C CA . ILE A 1 251 ? -4.950 0.557 -5.348 1.00 77.75 251 ILE A CA 1
ATOM 1992 C C . ILE A 1 251 ? -6.390 0.848 -4.894 1.00 77.75 251 ILE A C 1
ATOM 1994 O O . ILE A 1 251 ? -7.266 -0.002 -5.028 1.00 77.75 251 ILE A O 1
ATOM 1998 N N . GLY A 1 252 ? -6.663 2.062 -4.405 1.00 80.00 252 GLY A N 1
ATOM 1999 C CA . GLY A 1 252 ? -8.005 2.457 -3.977 1.00 80.00 252 GLY A CA 1
ATOM 2000 C C . GLY A 1 252 ? -9.034 2.458 -5.102 1.00 80.00 252 GLY A C 1
ATOM 2001 O O . GLY A 1 252 ? -10.182 2.112 -4.843 1.00 80.00 252 GLY A O 1
ATOM 2002 N N . GLY A 1 253 ? -8.623 2.790 -6.328 1.00 76.94 253 GLY A N 1
ATOM 2003 C CA . GLY A 1 253 ? -9.460 2.717 -7.532 1.00 76.94 253 GLY A CA 1
ATOM 2004 C C . GLY A 1 253 ? -9.486 1.350 -8.224 1.00 76.94 253 GLY A C 1
ATOM 2005 O O . GLY A 1 253 ? -9.966 1.257 -9.345 1.00 76.94 253 GLY A O 1
ATOM 2006 N N . ILE A 1 254 ? -8.890 0.316 -7.624 1.00 79.38 254 ILE A N 1
ATOM 2007 C CA . ILE A 1 254 ? -9.063 -1.085 -8.048 1.00 79.38 254 ILE A CA 1
ATOM 2008 C C . ILE A 1 254 ? -9.982 -1.826 -7.070 1.00 79.38 254 ILE A C 1
ATOM 2010 O O . ILE A 1 254 ? -10.646 -2.794 -7.439 1.00 79.38 254 ILE A O 1
ATOM 2014 N N . LEU A 1 255 ? -10.027 -1.384 -5.808 1.00 83.31 255 LEU A N 1
ATOM 2015 C CA . LEU A 1 255 ? -10.881 -1.987 -4.788 1.00 83.31 255 LEU A CA 1
ATOM 2016 C C . LEU A 1 255 ? -12.378 -1.832 -5.087 1.00 83.31 255 LEU A C 1
ATOM 2018 O O . LEU A 1 255 ? -13.138 -2.703 -4.680 1.00 83.31 255 LEU A O 1
ATOM 2022 N N . ASP A 1 256 ? -12.806 -0.786 -5.797 1.00 84.25 256 ASP A N 1
ATOM 2023 C CA . ASP A 1 256 ? -14.192 -0.652 -6.274 1.00 84.25 256 ASP A CA 1
ATOM 2024 C C . ASP A 1 256 ? -14.572 -1.794 -7.219 1.00 84.25 256 ASP A C 1
ATOM 2026 O O . ASP A 1 256 ? -15.561 -2.472 -6.972 1.00 84.25 256 ASP A O 1
ATOM 2030 N N . GLN A 1 257 ? -13.739 -2.086 -8.221 1.00 81.31 257 GLN A N 1
ATOM 2031 C CA . GLN A 1 257 ? -13.965 -3.175 -9.175 1.00 81.31 257 GLN A CA 1
ATOM 2032 C C . GLN A 1 257 ? -14.088 -4.526 -8.468 1.00 81.31 257 GLN A C 1
ATOM 2034 O O . GLN A 1 257 ? -14.879 -5.379 -8.869 1.00 81.31 257 GLN A O 1
ATOM 2039 N N . LEU A 1 258 ? -13.310 -4.730 -7.401 1.00 82.06 258 LEU A N 1
ATOM 2040 C CA . LEU A 1 258 ? -13.431 -5.919 -6.567 1.00 82.06 258 LEU A CA 1
ATOM 2041 C C . LEU A 1 258 ? -14.745 -5.942 -5.790 1.00 82.06 258 LEU A C 1
ATOM 2043 O O . LEU A 1 258 ? -15.422 -6.966 -5.771 1.00 82.06 258 LEU A O 1
ATOM 2047 N N . CYS A 1 259 ? -15.109 -4.834 -5.152 1.00 87.12 259 CYS A N 1
ATOM 2048 C CA . CYS A 1 259 ? -16.352 -4.766 -4.397 1.00 87.12 259 CYS A CA 1
ATOM 2049 C C . CYS A 1 259 ? -17.562 -5.001 -5.310 1.00 87.12 259 CYS A C 1
ATOM 2051 O O . CYS A 1 259 ? -18.433 -5.791 -4.965 1.00 87.12 259 CYS A O 1
ATOM 2053 N N . GLU A 1 260 ? -17.571 -4.401 -6.502 1.00 86.56 260 GLU A N 1
ATOM 2054 C CA . GLU A 1 260 ? -18.603 -4.595 -7.524 1.00 86.56 260 GLU A CA 1
ATOM 2055 C C . GLU A 1 260 ? -18.671 -6.050 -8.004 1.00 86.56 260 GLU A C 1
ATOM 2057 O O . GLU A 1 260 ? -19.750 -6.635 -8.051 1.00 86.56 260 GLU A O 1
ATOM 2062 N N . LYS A 1 261 ? -17.522 -6.674 -8.302 1.00 83.88 261 LYS A N 1
ATOM 2063 C CA . LYS A 1 261 ? -17.453 -8.076 -8.749 1.00 83.88 261 LYS A CA 1
ATOM 2064 C C . LYS A 1 261 ? -18.041 -9.056 -7.726 1.00 83.88 261 LYS A C 1
ATOM 2066 O O . LYS A 1 261 ? -18.600 -10.076 -8.124 1.00 83.88 261 LYS A O 1
ATOM 2071 N N . HIS A 1 262 ? -17.888 -8.775 -6.433 1.00 82.56 262 HIS A N 1
ATOM 2072 C CA . HIS A 1 262 ? -18.312 -9.662 -5.344 1.00 82.56 262 HIS A CA 1
ATOM 2073 C C . HIS A 1 262 ? -19.605 -9.208 -4.648 1.00 82.56 262 HIS A C 1
ATOM 2075 O O . HIS A 1 262 ? -19.966 -9.790 -3.625 1.00 82.56 262 HIS A O 1
ATOM 2081 N N . ASP A 1 263 ? -20.293 -8.198 -5.192 1.00 87.69 263 ASP A N 1
ATOM 2082 C CA . ASP A 1 263 ? -21.510 -7.607 -4.618 1.00 87.69 263 ASP A CA 1
ATOM 2083 C C . ASP A 1 263 ? -21.326 -7.182 -3.146 1.00 87.69 263 ASP A C 1
ATOM 2085 O O . ASP A 1 263 ? -22.157 -7.433 -2.272 1.00 87.69 263 ASP A O 1
ATOM 2089 N N . ILE A 1 264 ? -20.173 -6.573 -2.844 1.00 89.12 264 ILE A N 1
ATOM 2090 C CA . ILE A 1 264 ? -19.843 -6.053 -1.516 1.00 89.12 264 ILE A CA 1
ATOM 2091 C C . ILE A 1 264 ? -20.206 -4.565 -1.469 1.00 89.12 264 ILE A C 1
ATOM 2093 O O . ILE A 1 264 ? -19.574 -3.764 -2.160 1.00 89.12 264 ILE A O 1
ATOM 2097 N N . PRO A 1 265 ? -21.154 -4.143 -0.614 1.00 92.69 265 PRO A N 1
ATOM 2098 C CA . PRO A 1 265 ? -21.442 -2.732 -0.404 1.00 92.69 265 PRO A CA 1
ATOM 2099 C C . PRO A 1 265 ? -20.193 -1.972 0.050 1.00 92.69 265 PRO A C 1
ATOM 2101 O O . PRO A 1 265 ? -19.557 -2.337 1.042 1.00 92.69 265 PRO A O 1
ATOM 2104 N N . PHE A 1 266 ? -19.860 -0.876 -0.624 1.00 93.12 266 PHE A N 1
ATOM 2105 C CA . PHE A 1 266 ? -18.711 -0.054 -0.266 1.00 93.12 266 PHE A CA 1
ATOM 2106 C C . PHE A 1 266 ? -19.002 1.433 -0.428 1.00 93.12 266 PHE A C 1
ATOM 2108 O O . PHE A 1 266 ? -19.824 1.847 -1.241 1.00 93.12 266 PHE A O 1
ATOM 2115 N N . GLU A 1 267 ? -18.297 2.246 0.349 1.00 94.31 267 GLU A N 1
ATOM 2116 C CA . GLU A 1 267 ? -18.283 3.693 0.197 1.00 94.31 267 GLU A CA 1
ATOM 2117 C C . GLU A 1 267 ? -16.857 4.219 0.345 1.00 94.31 267 GLU A C 1
ATOM 2119 O O . GLU A 1 267 ? -16.055 3.717 1.137 1.00 94.31 267 GLU A O 1
ATOM 2124 N N . TYR A 1 268 ? -16.536 5.267 -0.408 1.00 92.12 268 TYR A N 1
ATOM 2125 C CA . TYR A 1 268 ? -15.293 5.997 -0.205 1.00 92.12 268 TYR A CA 1
ATOM 2126 C C . TYR A 1 268 ? -15.462 7.039 0.892 1.00 92.12 268 TYR A C 1
ATOM 2128 O O . TYR A 1 268 ? -16.412 7.827 0.880 1.00 92.12 268 TYR A O 1
ATOM 2136 N N . GLY A 1 269 ? -14.489 7.083 1.797 1.00 88.31 269 GLY A N 1
ATOM 2137 C CA . GLY A 1 269 ? -14.409 8.121 2.810 1.00 88.31 269 GLY A CA 1
ATOM 2138 C C . GLY A 1 269 ? -14.340 9.513 2.182 1.00 88.31 269 GLY A C 1
ATOM 2139 O O . GLY A 1 269 ? -13.626 9.747 1.202 1.00 88.31 269 GLY A O 1
ATOM 2140 N N . ARG A 1 270 ? -15.099 10.447 2.749 1.00 81.69 270 ARG A N 1
ATOM 2141 C CA . ARG A 1 270 ? -15.154 11.855 2.360 1.00 81.69 270 ARG A CA 1
ATOM 2142 C C . ARG A 1 270 ? -14.306 12.694 3.312 1.00 81.69 270 ARG A C 1
ATOM 2144 O O . ARG A 1 270 ? -14.275 12.469 4.522 1.00 81.69 270 ARG A O 1
ATOM 2151 N N . GLY A 1 271 ? -13.683 13.726 2.754 1.00 74.88 271 GLY A N 1
ATOM 2152 C CA . GLY A 1 271 ? -12.834 14.650 3.500 1.00 74.88 271 GLY A CA 1
ATOM 2153 C C . GLY A 1 271 ? -11.387 14.176 3.614 1.00 74.88 271 GLY A C 1
ATOM 2154 O O . GLY A 1 271 ? -11.004 13.119 3.114 1.00 74.88 271 GLY A O 1
ATOM 2155 N N . ARG A 1 272 ? -10.558 15.015 4.236 1.00 79.88 272 ARG A N 1
ATOM 2156 C CA . ARG A 1 272 ? -9.152 14.697 4.485 1.00 79.88 272 ARG A CA 1
ATOM 2157 C C . ARG A 1 272 ? -8.994 13.955 5.809 1.00 79.88 272 ARG A C 1
ATOM 2159 O O . ARG A 1 272 ? -9.786 14.158 6.726 1.00 79.88 272 ARG A O 1
ATOM 2166 N N . LEU A 1 273 ? -7.958 13.132 5.916 1.00 83.62 273 LEU A N 1
ATOM 2167 C CA . LEU A 1 273 ? -7.743 12.264 7.078 1.00 83.62 273 LEU A CA 1
ATOM 2168 C C . LEU A 1 273 ? -7.382 13.030 8.344 1.00 83.62 273 LEU A C 1
ATOM 2170 O O . LEU A 1 273 ? -7.647 12.550 9.436 1.00 83.62 273 LEU A O 1
ATOM 2174 N N . GLU A 1 274 ? -6.838 14.240 8.219 1.00 82.69 274 GLU A N 1
ATOM 2175 C CA . GLU A 1 274 ? -6.637 15.117 9.370 1.00 82.69 274 GLU A CA 1
ATOM 2176 C C . GLU A 1 274 ? -7.957 15.557 10.030 1.00 82.69 274 GLU A C 1
ATOM 2178 O O . GLU A 1 274 ? -7.959 15.975 11.187 1.00 82.69 274 GLU A O 1
ATOM 2183 N N . ASN A 1 275 ? -9.094 15.465 9.330 1.00 87.62 275 ASN A N 1
ATOM 2184 C CA . ASN A 1 275 ? -10.381 15.894 9.861 1.00 87.62 275 ASN A CA 1
ATOM 2185 C C . ASN A 1 275 ? -11.088 14.750 10.601 1.00 87.62 275 ASN A C 1
ATOM 2187 O O . ASN A 1 275 ? -11.947 14.057 10.049 1.00 87.62 275 ASN A O 1
ATOM 2191 N N . ARG A 1 276 ? -10.769 14.610 11.892 1.00 89.00 276 ARG A N 1
ATOM 2192 C CA . ARG A 1 276 ? -11.365 13.608 12.790 1.00 89.00 276 ARG A CA 1
ATOM 2193 C C . ARG A 1 276 ? -12.898 13.607 12.773 1.00 89.00 276 ARG A C 1
ATOM 2195 O O . ARG A 1 276 ? -13.497 12.536 12.749 1.00 89.00 276 ARG A O 1
ATOM 2202 N N . ALA A 1 277 ? -13.535 14.781 12.775 1.00 89.81 277 ALA A N 1
ATOM 2203 C CA . ALA A 1 277 ? -14.995 14.889 12.785 1.00 89.81 277 ALA A CA 1
ATOM 2204 C C . ALA A 1 277 ? -15.615 14.278 11.519 1.00 89.81 277 ALA A C 1
ATOM 2206 O O . ALA A 1 277 ? -16.587 13.530 11.611 1.00 89.81 277 ALA A O 1
ATOM 2207 N N . SER A 1 278 ? -14.998 14.516 10.356 1.00 91.06 278 SER A N 1
ATOM 2208 C CA . SER A 1 278 ? -15.418 13.903 9.091 1.00 91.06 278 SER A CA 1
ATOM 2209 C C . SER A 1 278 ? -15.305 12.379 9.140 1.00 91.06 278 SER A C 1
ATOM 2211 O O . SER A 1 278 ? -16.259 11.686 8.788 1.00 91.06 278 SER A O 1
ATOM 2213 N N . LEU A 1 279 ? -14.178 11.845 9.628 1.00 91.88 279 LEU A N 1
ATOM 2214 C CA . LEU A 1 279 ? -13.966 10.394 9.700 1.00 91.88 279 LEU A CA 1
ATOM 2215 C C . LEU A 1 279 ? -14.972 9.710 10.633 1.00 91.88 279 LEU A C 1
ATOM 2217 O O . LEU A 1 279 ? -15.537 8.676 10.278 1.00 91.88 279 LEU A O 1
ATOM 2221 N N . MET A 1 280 ? -15.237 10.301 11.801 1.00 92.31 280 MET A N 1
ATOM 2222 C CA . MET A 1 280 ? -16.238 9.779 12.735 1.00 92.31 280 MET A CA 1
ATOM 2223 C C . MET A 1 280 ? -17.641 9.807 12.124 1.00 92.31 280 MET A C 1
ATOM 2225 O O . MET A 1 280 ? -18.334 8.792 12.162 1.00 92.31 280 MET A O 1
ATOM 2229 N N . ALA A 1 281 ? -18.031 10.917 11.487 1.00 92.75 281 ALA A N 1
ATOM 2230 C CA . ALA A 1 281 ? -19.322 11.028 10.810 1.00 92.75 281 ALA A CA 1
ATOM 2231 C C . ALA A 1 281 ? -19.464 10.005 9.671 1.00 92.75 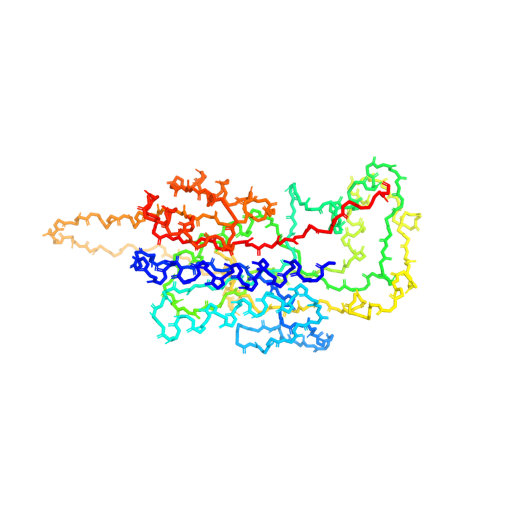281 ALA A C 1
ATOM 2233 O O . ALA A 1 281 ? -20.528 9.420 9.489 1.00 92.75 281 ALA A O 1
ATOM 2234 N N . ASN A 1 282 ? -18.387 9.746 8.923 1.00 93.00 282 ASN A N 1
ATOM 2235 C CA . ASN A 1 282 ? -18.373 8.716 7.884 1.00 93.00 282 ASN A CA 1
ATOM 2236 C C . ASN A 1 282 ? -18.660 7.340 8.489 1.00 93.00 282 ASN A C 1
ATOM 2238 O O . ASN A 1 282 ? -19.567 6.653 8.032 1.00 93.00 282 ASN A O 1
ATOM 2242 N N . ILE A 1 283 ? -17.943 6.957 9.547 1.00 94.38 283 ILE A N 1
ATOM 2243 C CA . ILE A 1 283 ? -18.126 5.654 10.194 1.00 94.38 283 ILE A CA 1
ATOM 2244 C C . ILE A 1 283 ? -19.546 5.517 10.780 1.00 94.38 283 ILE A C 1
ATOM 2246 O O . ILE A 1 283 ? -20.201 4.497 10.559 1.00 94.38 283 ILE A O 1
ATOM 2250 N N . GLN A 1 284 ? -20.058 6.549 11.452 1.00 93.56 284 GLN A N 1
ATOM 2251 C CA . GLN A 1 284 ? -21.384 6.530 12.081 1.00 93.56 284 GLN A CA 1
ATOM 2252 C C . GLN A 1 284 ? -22.537 6.475 11.069 1.00 93.56 284 GLN A C 1
ATOM 2254 O O . GLN A 1 284 ? -23.503 5.739 11.279 1.00 93.56 284 GLN A O 1
ATOM 2259 N N . ASN A 1 285 ? -22.438 7.222 9.965 1.00 93.69 285 ASN A N 1
ATOM 2260 C CA . ASN A 1 285 ? -23.495 7.286 8.952 1.00 93.69 285 ASN A CA 1
ATOM 2261 C C . ASN A 1 285 ? -23.486 6.056 8.041 1.00 93.69 285 ASN A C 1
ATOM 2263 O O . ASN A 1 285 ? -24.530 5.466 7.776 1.00 93.69 285 ASN A O 1
ATOM 2267 N N . ILE A 1 286 ? -22.300 5.654 7.579 1.00 94.62 286 ILE A N 1
ATOM 2268 C CA . ILE A 1 286 ? -22.138 4.554 6.620 1.00 94.62 286 ILE A CA 1
ATOM 2269 C C . ILE A 1 286 ? -22.328 3.207 7.319 1.00 94.62 286 ILE A C 1
ATOM 2271 O O . ILE A 1 286 ? -22.799 2.254 6.700 1.00 94.62 286 ILE A O 1
ATOM 2275 N N . LYS A 1 287 ? -21.990 3.118 8.610 1.00 94.75 287 LYS A N 1
ATOM 2276 C CA . LYS A 1 287 ? -22.012 1.877 9.393 1.00 94.75 287 LYS A CA 1
ATOM 2277 C C . LYS A 1 287 ? -21.228 0.732 8.728 1.00 94.75 287 LYS A C 1
ATOM 2279 O O . LYS A 1 287 ? -21.776 -0.357 8.548 1.00 94.75 287 LYS A O 1
ATOM 2284 N N . PRO A 1 288 ? -19.965 0.958 8.309 1.00 95.62 288 PRO A N 1
ATOM 2285 C CA . PRO A 1 288 ? -19.175 -0.085 7.674 1.00 95.62 288 PRO A CA 1
ATOM 2286 C C . PRO A 1 288 ? -18.797 -1.163 8.691 1.00 95.62 288 PRO A C 1
ATOM 2288 O O . PRO A 1 288 ? -18.581 -0.873 9.869 1.00 95.62 288 PRO A O 1
ATOM 2291 N N . THR A 1 289 ? -18.661 -2.401 8.220 1.00 93.94 289 THR A N 1
ATOM 2292 C CA . THR A 1 289 ? -18.073 -3.477 9.022 1.00 93.94 289 THR A CA 1
ATOM 2293 C C . THR A 1 289 ? -16.553 -3.482 8.915 1.00 93.94 289 THR A C 1
ATOM 2295 O O . THR A 1 289 ? -15.895 -3.854 9.882 1.00 93.94 289 THR A O 1
ATOM 2298 N N . HIS A 1 290 ? -15.990 -3.055 7.779 1.00 93.94 290 HIS A N 1
ATOM 2299 C CA . HIS A 1 290 ? -14.543 -3.020 7.557 1.00 93.94 290 HIS A CA 1
ATOM 2300 C C . HIS A 1 290 ? -14.089 -1.648 7.063 1.00 93.94 290 HIS A C 1
ATOM 2302 O O . HIS A 1 290 ? -14.792 -0.986 6.297 1.00 93.94 290 HIS A O 1
ATOM 2308 N N . VAL A 1 291 ? -12.886 -1.245 7.465 1.00 94.88 291 VAL A N 1
ATOM 2309 C CA . VAL A 1 291 ? -12.229 -0.029 6.971 1.00 94.88 291 VAL A CA 1
ATOM 2310 C C . VAL A 1 291 ? -10.961 -0.418 6.227 1.00 94.88 291 VAL A C 1
ATOM 2312 O O . VAL A 1 291 ? -10.103 -1.084 6.797 1.00 94.88 291 VAL A O 1
ATOM 2315 N N . PHE A 1 292 ? -10.829 0.026 4.980 1.00 93.44 292 PHE A N 1
ATOM 2316 C CA . PHE A 1 292 ? -9.611 -0.115 4.185 1.00 93.44 292 PHE A CA 1
ATOM 2317 C C . PHE A 1 292 ? -8.830 1.196 4.195 1.00 93.44 292 PHE A C 1
ATOM 2319 O O . PHE A 1 292 ? -9.279 2.216 3.670 1.00 93.44 292 PHE A O 1
ATOM 2326 N N . ASN A 1 293 ? -7.631 1.155 4.761 1.00 93.94 293 ASN A N 1
ATOM 2327 C CA . ASN A 1 293 ? -6.652 2.224 4.683 1.00 93.94 293 A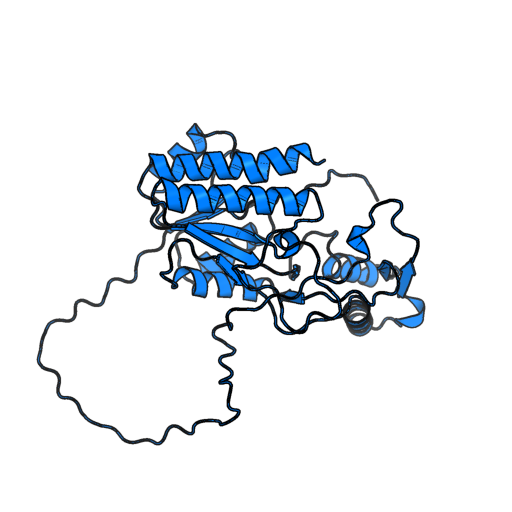SN A CA 1
ATOM 2328 C C . ASN A 1 293 ? -5.645 1.901 3.570 1.00 93.94 293 ASN A C 1
ATOM 2330 O O . ASN A 1 293 ? -4.656 1.203 3.799 1.00 93.94 293 ASN A O 1
ATOM 2334 N N . VAL A 1 294 ? -5.896 2.434 2.371 1.00 89.12 294 VAL A N 1
ATOM 2335 C CA . VAL A 1 294 ? -5.015 2.301 1.195 1.00 89.12 294 VAL A CA 1
ATOM 2336 C C . VAL A 1 294 ? -4.312 3.606 0.841 1.00 89.12 294 VAL A C 1
ATOM 2338 O O . VAL A 1 294 ? -3.985 3.890 -0.311 1.00 89.12 294 VAL A O 1
ATOM 2341 N N . ILE A 1 295 ? -4.078 4.437 1.852 1.00 84.69 295 ILE A N 1
ATOM 2342 C CA . ILE A 1 295 ? -3.521 5.770 1.670 1.00 84.69 295 ILE A CA 1
ATOM 2343 C C . ILE A 1 295 ? -2.051 5.638 1.282 1.00 84.69 295 ILE A C 1
ATOM 2345 O O . ILE A 1 295 ? -1.209 5.173 2.049 1.00 84.69 295 ILE A O 1
ATOM 2349 N N . ALA A 1 296 ? -1.751 6.024 0.048 1.00 68.25 296 ALA A N 1
ATOM 2350 C CA . ALA A 1 296 ? -0.403 6.132 -0.478 1.00 68.25 296 ALA A CA 1
ATOM 2351 C C . ALA A 1 296 ? -0.381 7.326 -1.430 1.00 68.25 296 ALA A C 1
ATOM 2353 O O . ALA A 1 296 ? -0.840 7.244 -2.569 1.00 68.25 296 ALA A O 1
ATOM 2354 N N . ARG A 1 297 ? 0.101 8.475 -0.960 1.00 55.38 297 ARG A N 1
ATOM 2355 C CA . ARG A 1 297 ? 0.124 9.677 -1.791 1.00 55.38 297 ARG A CA 1
ATOM 2356 C C . ARG A 1 297 ? 1.399 9.740 -2.630 1.00 55.38 297 ARG A C 1
ATOM 2358 O O . ARG A 1 297 ? 2.298 10.492 -2.298 1.00 55.38 297 ARG A O 1
ATOM 2365 N N . PHE A 1 298 ? 1.459 9.048 -3.766 1.00 47.94 298 PHE A N 1
ATOM 2366 C CA . PHE A 1 298 ? 2.450 9.350 -4.815 1.00 47.94 298 PHE A CA 1
ATOM 2367 C C . PHE A 1 298 ? 2.051 10.629 -5.577 1.00 47.94 298 PHE A C 1
ATOM 2369 O O . PHE A 1 298 ? 1.765 10.606 -6.765 1.00 47.94 298 PHE A O 1
ATOM 2376 N N . SER A 1 299 ? 1.984 11.767 -4.885 1.00 33.53 299 SER A N 1
ATOM 2377 C CA . SER A 1 299 ? 1.853 13.084 -5.520 1.00 33.53 299 SER A CA 1
ATOM 2378 C C . SER A 1 299 ? 3.188 13.796 -5.380 1.00 33.53 299 SER A C 1
ATOM 2380 O O . SER A 1 299 ? 3.346 14.686 -4.545 1.00 33.53 299 SER A O 1
ATOM 2382 N N . VAL A 1 300 ? 4.159 13.413 -6.208 1.00 31.38 300 VAL A N 1
ATOM 2383 C CA . VAL A 1 300 ? 5.182 14.390 -6.579 1.00 31.38 300 VAL A CA 1
ATOM 2384 C C . VAL A 1 300 ? 4.470 15.368 -7.499 1.00 31.38 300 VAL A C 1
ATOM 2386 O O . VAL A 1 300 ? 3.959 14.963 -8.544 1.00 31.38 300 VAL A O 1
ATOM 2389 N N . MET A 1 301 ? 4.366 16.609 -7.028 1.00 26.11 301 MET A N 1
ATOM 2390 C CA . MET A 1 301 ? 3.867 17.757 -7.770 1.00 26.11 301 MET A CA 1
ATOM 2391 C C . MET A 1 301 ? 4.347 17.732 -9.221 1.00 26.11 301 MET A C 1
ATOM 2393 O O . MET A 1 301 ? 5.460 17.306 -9.528 1.00 26.11 301 MET A O 1
ATOM 2397 N N . SER A 1 302 ? 3.450 18.189 -10.084 1.00 30.53 302 SER A N 1
ATOM 2398 C CA . SER A 1 302 ? 3.723 18.688 -11.419 1.00 30.53 302 SER A CA 1
ATOM 2399 C C . SER A 1 302 ? 5.037 19.470 -11.472 1.00 30.53 302 SER A C 1
ATOM 2401 O O . SER A 1 302 ? 5.088 20.622 -11.056 1.00 30.53 302 SER A O 1
ATOM 2403 N N . GLU A 1 303 ? 6.067 18.856 -12.029 1.00 26.28 303 GLU A N 1
ATOM 2404 C CA . GLU A 1 303 ? 7.062 19.577 -12.805 1.00 26.28 303 GLU A CA 1
ATOM 2405 C C . GLU A 1 303 ? 7.080 18.902 -14.172 1.00 26.28 303 GLU A C 1
ATOM 2407 O O . GLU A 1 303 ? 7.320 17.699 -14.310 1.00 26.28 303 GLU A O 1
ATOM 2412 N N . THR A 1 304 ? 6.619 19.698 -15.128 1.00 28.41 304 THR A N 1
ATOM 2413 C CA . THR A 1 304 ? 6.805 19.629 -16.574 1.00 28.41 304 THR A CA 1
ATOM 2414 C C . THR A 1 304 ? 7.971 18.748 -17.018 1.00 28.41 304 THR A C 1
ATOM 2416 O O . THR A 1 304 ? 9.114 18.999 -16.647 1.00 28.41 304 THR A O 1
ATOM 2419 N N . VAL A 1 305 ? 7.666 17.784 -17.891 1.00 27.50 305 VAL A N 1
ATOM 2420 C CA . VAL A 1 305 ? 8.565 17.317 -18.956 1.00 27.50 305 VAL A CA 1
ATOM 2421 C C . VAL A 1 305 ? 7.765 17.297 -20.246 1.00 27.50 305 VAL A C 1
ATOM 2423 O O . VAL A 1 305 ? 6.650 16.725 -20.214 1.00 27.50 305 VAL A O 1
#

pLDDT: mean 76.71, std 21.6, range [25.36, 97.88]

Radius of gyration: 22.05 Å; chains: 1; bounding box: 58×64×56 Å

Organism: NCBI:txid34289

Foldseek 3Di:
DLVVLLCALQVLLLLLLVLCLVLVLAQEEEEEAAQLQLPADDPPDPDFDEQPHDGDHDDSNSVSRNNSLVSQLCSCVVRVHFYEYEHEFAEDDPPADCPDQLNVLLVCLVVVAAREDEAPQQAKGFYHYLVLVLLVVVVVVPDDDGSGYFYHTDPDIDGRLRSSVVSCVVSVHDNVVRYHYDHPPDPPRPRVPGHHGGYDHDDRPVDPDDPDPDDDDDDDDDDDDDDDDDDPPDPPDPQAEEEEEACVHPSVVVNVVSCVVVVHHYDYQDDGSNPSVSSNCCCVVRVGNYYYDPHRDPDPDDDDD

Sequence (305 aa):
NNFEFTKNNIYGTYVLLEACKVTGQIRRFIHVSTDEVYGETDEDAIVGNHEASQLLPTNPYSTTKAGAEMLVMAYCRSYGLSVITARGNNVYGPNQFLKKLILKFILLAMRGKTLPIHGDGSNVRSYLYCKDVAETFEVVLHKDEVGHVYNVGTKKEMRVIDVTKDICKLFSIDPETNIHKNPEWWGDVVGALLPHLRMLMIPSSRYFESEDGKVLNVSNTPRMIVPTSKSFISPLKPSFKFLIYGRTGWIGGILDQLCEKHDIPFEYGRGRLENRASLMANIQNIKPTHVFNVIARFSVMSETV

InterPro domains:
  IPR016040 NAD(P)-binding domain [PF16363] (4-171)
  IPR036291 NAD(P)-binding domain superfamily [SSF51735] (3-190)